Protein AF-A0A8R1HJE4-F1 (afdb_monomer_lite)

InterPro domains:
  IPR009080 Aminoacyl-tRNA synthetase, class Ia, anticodon-binding [SSF47323] (235-337)
  IPR013155 Methionyl/Valyl/Leucyl/Isoleucyl-tRNA synthetase, anticodon-binding [PF08264] (236-328)
  IPR050081 Isoleucine--tRNA ligase [PTHR42765] (235-330)

Secondary structure (DSSP, 8-state):
-HHHHHHHHHHHHHHHHTHHHHHHHTTS-TT---TT-SSSEEEEE-SSPPPHHHHHHHHHHS----SS---S-----------EEEEE-TTS-EEEEEHHHHHHHHHHHHHHHHHHHHHHT-SS-HHHHHHHHT-SS----PPPGGGHHHHHHHHHHHHHHHHHHHT-HHHHHHHHHHHT-S----HHHHHHHHHHHHHHHHHHHHHH--HHHHHHHHHHHHHHHHHHTSHHHHHHHHHHHHTSPTT-HHHHHHHHHHHHHHHHHHHHHTTT-HHHHHHHHHHSTT--GGGTTT--GGGTSTT--GGGTTTHHHHHHHHHHHHHHHHHHT-S---GGG------

Foldseek 3Di:
DLLVVLLVVLLVLLCQLLVLLVVLLVQADLQDPALLGDQWGKDKFAPDADDPVLLVLQVVQFVFDQPDPPPPDDDDDPDDFGIWIFTQGPPGDTDIGGLSSNSVSSSSNLVSLVLLLCVQPPPPCLVSVCVSSVHPDSDSDDRDPVNLVSLLVSLVVQLVSQSSQVSHVSNQVNSCVRSVTPTGGRVSSNQSSLLSNLLSLLLVCVVPVDVVSVVVNVVSLVVVVVVCPPPVVVVVLCCLCPVDDPLDPSVLVSVVVVLLVLLSSLQSCCVPCVPVSLVSQVPRPPHDNVCSSVDDSSVSPVPDDPVCVVCVSVVSVVVVVVVVVVCVVVPDPDPPVPPPPPDD

pLDDT: mean 73.4, std 14.95, range [35.25, 93.56]

Organism: Caenorhabditis japonica (NCBI:txid281687)

Radius of gyration: 23.13 Å; chains: 1; bounding box: 80×49×53 Å

Sequence (344 aa):
MMFYWLSQLFQISSSQSLRHIRLLNSFFVRSSTDENGDIGDVTSYNPGKLSFQQLIAAAQVFSSKHERPLNGHEEEQDLTSGVALIMLSHGADTHRLEVSSIISTLFTHCLLLQLIASLLISEENPKLKAALIGSASPISVKLDESIYPTIYGILNESSETATDFDNRPAVGSLLSRMLGIEHANLLKILVSSNLIKSMNLLRRFEETKATNLLEEVTKSVKARCIDLKSVELEKYVRDRLYCDRVGSESHLSAQFTLHRLAHNLAHIMSPILPHLSSEILQHLPGTHEKQILRQKFSNLTSGITEHNISELAEHMKLIQEIRNQLEAAAGPKIDTSKKVIVFS

Structure (mmCIF, N/CA/C/O backbone):
data_AF-A0A8R1HJE4-F1
#
_entry.id   AF-A0A8R1HJE4-F1
#
loop_
_atom_site.group_PDB
_atom_site.id
_atom_site.type_symbol
_atom_site.label_atom_id
_atom_site.label_alt_id
_atom_site.label_comp_id
_atom_site.label_asym_id
_atom_site.label_entity_id
_atom_site.label_seq_id
_atom_site.pdbx_PDB_ins_code
_atom_site.Cartn_x
_atom_site.Cartn_y
_atom_site.Cartn_z
_atom_site.occupancy
_atom_site.B_iso_or_equiv
_atom_site.auth_seq_id
_atom_site.auth_comp_id
_atom_site.auth_asym_id
_atom_site.auth_atom_id
_atom_site.pdbx_PDB_model_num
ATOM 1 N N . MET A 1 1 ? 14.625 12.140 24.316 1.00 57.12 1 MET A N 1
ATOM 2 C CA . MET A 1 1 ? 15.881 11.986 23.542 1.00 57.12 1 MET A CA 1
ATOM 3 C C . MET A 1 1 ? 15.883 10.711 22.696 1.00 57.12 1 MET A C 1
ATOM 5 O O . MET A 1 1 ? 16.048 10.805 21.495 1.00 57.12 1 MET A O 1
ATOM 9 N N . MET A 1 2 ? 15.624 9.536 23.272 1.00 61.62 2 MET A N 1
ATOM 10 C CA . MET A 1 2 ? 15.616 8.240 22.564 1.00 61.62 2 MET A CA 1
ATOM 11 C C . MET A 1 2 ? 14.555 8.122 21.448 1.00 61.62 2 MET A C 1
ATOM 13 O O . MET A 1 2 ? 14.861 7.733 20.328 1.00 61.62 2 MET A O 1
ATOM 17 N N . PHE A 1 3 ? 13.326 8.568 21.717 1.00 68.38 3 PHE A N 1
ATOM 18 C CA . PHE A 1 3 ? 12.235 8.599 20.734 1.00 68.38 3 PHE A CA 1
ATOM 19 C C . PHE A 1 3 ? 12.457 9.582 19.572 1.00 68.38 3 PHE A C 1
ATOM 21 O O . PHE A 1 3 ? 11.953 9.357 18.477 1.00 68.38 3 PHE A O 1
ATOM 28 N N . TYR A 1 4 ? 13.266 10.622 19.791 1.00 71.62 4 TYR A N 1
ATOM 29 C CA . TYR A 1 4 ? 13.663 11.582 18.757 1.00 71.62 4 TYR A CA 1
ATOM 30 C C . TYR A 1 4 ? 14.672 10.974 17.769 1.00 71.62 4 TYR A C 1
ATOM 32 O O . TYR A 1 4 ? 14.564 11.170 16.565 1.00 71.62 4 TYR A O 1
ATOM 40 N N . TRP A 1 5 ? 15.617 10.164 18.257 1.00 73.88 5 TRP A N 1
ATOM 41 C CA . TRP A 1 5 ? 16.524 9.413 17.382 1.00 73.88 5 TRP A CA 1
ATOM 42 C C . TRP A 1 5 ? 15.779 8.378 16.541 1.00 73.88 5 TRP A C 1
ATOM 44 O O . TRP A 1 5 ? 16.053 8.237 15.352 1.00 73.88 5 TRP A O 1
ATOM 54 N N . LEU A 1 6 ? 14.806 7.689 17.143 1.00 76.31 6 LEU A N 1
ATOM 55 C CA . LEU A 1 6 ? 13.975 6.721 16.432 1.00 76.31 6 LEU A CA 1
ATOM 56 C C . LEU A 1 6 ? 13.138 7.391 15.331 1.00 76.31 6 LEU A C 1
ATOM 58 O O . LEU A 1 6 ? 13.083 6.887 14.209 1.00 76.31 6 LEU A O 1
ATOM 62 N N . SER A 1 7 ? 12.519 8.540 15.622 1.00 79.44 7 SER A N 1
ATOM 63 C CA . SER A 1 7 ? 11.739 9.281 14.627 1.00 79.44 7 SER A CA 1
ATOM 64 C C . SER A 1 7 ? 12.619 9.792 13.480 1.00 79.44 7 SER A C 1
ATOM 66 O O . SER A 1 7 ? 12.256 9.629 12.314 1.00 79.44 7 SER A O 1
ATOM 68 N N . GLN A 1 8 ? 13.813 10.307 13.786 1.00 83.81 8 GLN A N 1
ATOM 69 C CA . GLN A 1 8 ? 14.780 10.754 12.785 1.00 83.81 8 GLN A CA 1
ATOM 70 C C . GLN A 1 8 ? 15.292 9.597 11.914 1.00 83.81 8 GLN A C 1
ATOM 72 O O . GLN A 1 8 ? 15.377 9.737 10.693 1.00 83.81 8 GLN A O 1
ATOM 77 N N . LEU A 1 9 ? 15.577 8.435 12.513 1.00 85.12 9 LEU A N 1
ATOM 78 C CA . LEU A 1 9 ? 15.989 7.233 11.787 1.00 85.12 9 LEU A CA 1
ATOM 79 C C . LEU A 1 9 ? 14.915 6.791 10.789 1.00 85.12 9 LEU A C 1
ATOM 81 O O . LEU A 1 9 ? 15.230 6.536 9.624 1.00 85.12 9 LEU A O 1
ATOM 85 N N . PHE A 1 10 ? 13.652 6.721 11.219 1.00 87.12 10 PHE A N 1
ATOM 86 C CA . PHE A 1 10 ? 12.552 6.345 10.333 1.00 87.12 10 PHE A CA 1
ATOM 87 C C . PHE A 1 10 ? 12.352 7.351 9.203 1.00 87.12 10 PHE A C 1
ATOM 89 O O . PHE A 1 10 ? 12.146 6.946 8.061 1.00 87.12 10 PHE A O 1
ATOM 96 N N . GLN A 1 11 ? 12.470 8.646 9.488 1.00 87.44 11 GLN A N 1
ATOM 97 C CA . GLN A 1 11 ? 12.311 9.684 8.476 1.00 87.44 11 GLN A CA 1
ATOM 98 C C . GLN A 1 11 ? 13.425 9.636 7.420 1.00 87.44 11 GLN A C 1
ATOM 100 O O . GLN A 1 11 ? 13.139 9.675 6.222 1.00 87.44 11 GLN A O 1
ATOM 105 N N . ILE A 1 12 ? 14.685 9.474 7.840 1.00 88.94 12 ILE A N 1
ATOM 106 C CA . ILE A 1 12 ? 15.823 9.313 6.921 1.00 88.94 12 ILE A CA 1
ATOM 107 C C . ILE A 1 12 ? 15.655 8.037 6.088 1.00 88.94 12 ILE A C 1
ATOM 109 O O . ILE A 1 12 ? 15.788 8.080 4.864 1.00 88.94 12 ILE A O 1
ATOM 113 N N . SER A 1 13 ? 15.318 6.918 6.733 1.00 88.81 13 SER A N 1
ATOM 114 C CA . SER A 1 13 ? 15.154 5.622 6.064 1.00 88.81 13 SER A CA 1
ATOM 115 C C . SER A 1 13 ? 14.009 5.647 5.049 1.00 88.81 13 SER A C 1
ATOM 117 O O . SER A 1 13 ? 14.163 5.150 3.933 1.00 88.81 13 SER A O 1
ATOM 119 N N . SER A 1 14 ? 12.880 6.273 5.394 1.00 91.69 14 SER A N 1
ATOM 120 C CA . SER A 1 14 ? 11.745 6.459 4.482 1.00 91.69 14 SER A CA 1
ATOM 121 C C . SER A 1 14 ? 12.136 7.304 3.267 1.00 91.69 14 SER A C 1
ATOM 123 O O . SER A 1 14 ? 11.950 6.883 2.127 1.00 91.69 14 SER A O 1
ATOM 125 N N . SER A 1 15 ? 12.768 8.458 3.502 1.00 91.50 15 SER A N 1
ATOM 126 C CA . SER A 1 15 ? 13.183 9.372 2.433 1.00 91.50 15 SER A CA 1
ATOM 127 C C . SER A 1 15 ? 14.167 8.718 1.456 1.00 91.50 15 SER A C 1
ATOM 129 O O . SER A 1 15 ? 13.991 8.815 0.242 1.00 91.50 15 SER A O 1
ATOM 131 N N . GLN A 1 16 ? 15.166 7.985 1.964 1.00 91.12 16 GLN A N 1
ATOM 132 C CA . GLN A 1 16 ? 16.143 7.297 1.113 1.00 91.12 16 GLN A CA 1
ATOM 133 C C . GLN A 1 16 ? 15.534 6.119 0.347 1.00 91.12 16 GLN A C 1
ATOM 135 O O . GLN A 1 16 ? 15.834 5.936 -0.832 1.00 91.12 16 GLN A O 1
ATOM 140 N N . SER A 1 17 ? 14.657 5.339 0.981 1.00 92.56 17 SER A N 1
ATOM 141 C CA . SER A 1 17 ? 14.036 4.170 0.341 1.00 92.56 17 SER A CA 1
ATOM 142 C C . SER A 1 17 ? 13.035 4.539 -0.763 1.00 92.56 17 SER A C 1
ATOM 144 O O . SER A 1 17 ? 12.893 3.792 -1.726 1.00 92.56 17 SER A O 1
ATOM 146 N N . LEU A 1 18 ? 12.407 5.720 -0.696 1.00 93.00 18 LEU A N 1
ATOM 147 C CA . LEU A 1 18 ? 11.535 6.243 -1.758 1.00 93.00 18 LEU A CA 1
ATOM 148 C C . LEU A 1 18 ? 12.259 7.149 -2.767 1.00 93.00 18 LEU A C 1
ATOM 150 O O . LEU A 1 18 ? 11.655 7.611 -3.735 1.00 93.00 18 LEU A O 1
ATOM 154 N N . ARG A 1 19 ? 13.552 7.427 -2.575 1.00 93.38 19 ARG A N 1
ATOM 155 C CA . ARG A 1 19 ? 14.288 8.404 -3.390 1.00 93.38 19 ARG A CA 1
ATOM 156 C C . ARG A 1 19 ? 14.286 8.057 -4.876 1.00 93.38 19 ARG A C 1
ATOM 158 O O . ARG A 1 19 ? 14.021 8.929 -5.697 1.00 93.38 19 ARG A O 1
ATOM 165 N N . HIS A 1 20 ? 14.587 6.807 -5.224 1.00 92.94 20 HIS A N 1
ATOM 166 C CA . HIS A 1 20 ? 14.705 6.401 -6.626 1.00 92.94 20 HIS A CA 1
ATOM 167 C C . HIS A 1 20 ? 13.370 6.464 -7.362 1.00 92.94 20 HIS A C 1
ATOM 169 O O . HIS A 1 20 ? 13.327 6.935 -8.494 1.00 92.94 20 HIS A O 1
ATOM 175 N N . ILE A 1 21 ? 12.280 6.051 -6.710 1.00 92.19 21 ILE A N 1
ATOM 176 C CA . ILE A 1 21 ? 10.957 6.096 -7.330 1.00 92.19 21 ILE A CA 1
ATOM 177 C C . ILE A 1 21 ? 10.449 7.534 -7.474 1.00 92.19 21 ILE A C 1
ATOM 179 O O . ILE A 1 21 ? 9.891 7.887 -8.506 1.00 92.19 21 ILE A O 1
ATOM 183 N N . ARG A 1 22 ? 10.725 8.401 -6.489 1.00 92.94 22 ARG A N 1
ATOM 184 C CA . ARG A 1 22 ? 10.405 9.835 -6.567 1.00 92.94 22 ARG A CA 1
ATOM 185 C C . ARG A 1 22 ? 11.200 10.532 -7.669 1.00 92.94 22 ARG A C 1
ATOM 187 O O . ARG A 1 22 ? 10.641 11.346 -8.396 1.00 92.94 22 ARG A O 1
ATOM 194 N N . LEU A 1 23 ? 12.484 10.193 -7.811 1.00 91.25 23 LEU A N 1
ATOM 195 C CA . LEU A 1 23 ? 13.319 10.694 -8.899 1.00 91.25 23 LEU A CA 1
ATOM 196 C C . LEU A 1 23 ? 12.754 10.255 -10.249 1.00 91.25 23 LEU A C 1
ATOM 198 O O . LEU A 1 23 ? 12.563 11.102 -11.110 1.00 91.25 23 LEU A O 1
ATOM 202 N N . LEU A 1 24 ? 12.419 8.974 -10.408 1.00 90.19 24 LEU A N 1
ATOM 203 C CA . LEU A 1 24 ? 11.823 8.470 -11.642 1.00 90.19 24 LEU A CA 1
ATOM 204 C C . LEU A 1 24 ? 10.516 9.206 -11.967 1.00 90.19 24 LEU A C 1
ATOM 206 O O . LEU A 1 24 ? 10.384 9.756 -13.054 1.00 90.19 24 LEU A O 1
ATOM 210 N N . ASN A 1 25 ? 9.600 9.319 -11.002 1.00 90.94 25 ASN A N 1
ATOM 211 C CA . ASN A 1 25 ? 8.335 10.037 -11.173 1.00 90.94 25 ASN A CA 1
ATOM 212 C C . ASN A 1 25 ? 8.510 11.512 -11.565 1.00 90.94 25 ASN A C 1
ATOM 214 O O . ASN A 1 25 ? 7.602 12.070 -12.176 1.00 90.94 25 ASN A O 1
ATOM 218 N N . SER A 1 26 ? 9.631 12.158 -11.225 1.00 90.25 26 SER A N 1
ATOM 219 C CA . SER A 1 26 ? 9.865 13.567 -11.576 1.00 90.25 26 SER A CA 1
ATOM 220 C C . SER A 1 26 ? 10.127 13.815 -13.065 1.00 90.25 26 SER A C 1
ATOM 222 O O . SER A 1 26 ? 10.001 14.954 -13.504 1.00 90.25 26 SER A O 1
ATOM 224 N N . PHE A 1 27 ? 10.432 12.773 -13.848 1.00 88.00 27 PHE A N 1
ATOM 225 C CA . PHE A 1 27 ? 10.589 12.875 -15.305 1.00 88.00 27 PHE A CA 1
ATOM 226 C C . PHE A 1 27 ? 9.256 12.754 -16.064 1.00 88.00 27 PHE A C 1
ATOM 228 O O . PHE A 1 27 ? 9.211 13.003 -17.268 1.00 88.00 27 PHE A O 1
ATOM 235 N N . PHE A 1 28 ? 8.165 12.412 -15.369 1.00 88.56 28 PHE A N 1
ATOM 236 C CA . PHE A 1 28 ? 6.860 12.127 -15.965 1.00 88.56 28 PHE A CA 1
ATOM 237 C C . PHE A 1 28 ? 5.753 12.960 -15.310 1.00 88.56 28 PHE A C 1
ATOM 239 O O . PHE A 1 28 ? 5.678 13.098 -14.084 1.00 88.56 28 PHE A O 1
ATOM 246 N N . VAL A 1 29 ? 4.826 13.464 -16.117 1.00 87.69 29 VAL A N 1
ATOM 247 C CA . VAL A 1 29 ? 3.603 14.125 -15.647 1.00 87.69 29 VAL A CA 1
ATOM 248 C C . VAL A 1 29 ? 2.593 13.069 -15.174 1.00 87.69 29 VAL A C 1
ATOM 250 O O . VAL A 1 29 ? 2.584 11.941 -15.659 1.00 87.69 29 VAL A O 1
ATOM 253 N N . ARG A 1 30 ? 1.697 13.434 -14.242 1.00 79.81 30 ARG A N 1
ATOM 254 C CA . ARG A 1 30 ? 0.655 12.595 -13.591 1.00 79.81 30 ARG A CA 1
ATOM 255 C C . ARG A 1 30 ? -0.367 11.899 -14.512 1.00 79.81 30 ARG A C 1
ATOM 257 O O . ARG A 1 30 ? -1.350 11.369 -14.020 1.00 79.81 30 ARG A O 1
ATOM 264 N N . SER A 1 31 ? -0.186 11.942 -15.823 1.00 80.00 31 SER A N 1
ATOM 265 C CA . SER A 1 31 ? -1.019 11.245 -16.809 1.00 80.00 31 SER A CA 1
ATOM 266 C C . SER A 1 31 ? -0.207 10.842 -18.039 1.00 80.00 31 SER A C 1
ATOM 268 O O . SER A 1 31 ? -0.760 10.712 -19.129 1.00 80.00 31 SER A O 1
ATOM 270 N N . SER A 1 32 ? 1.115 10.734 -17.886 1.00 81.38 32 SER A N 1
ATOM 271 C CA . SER A 1 32 ? 2.012 10.428 -18.989 1.00 81.38 32 SER A CA 1
ATOM 272 C C . SER A 1 32 ? 1.737 9.044 -19.554 1.00 81.38 32 SER A C 1
ATOM 274 O O . SER A 1 32 ? 1.588 8.067 -18.810 1.00 81.38 32 SER A O 1
ATOM 276 N N . THR A 1 33 ? 1.712 8.969 -20.879 1.00 82.31 33 THR A N 1
ATOM 277 C CA . THR A 1 33 ? 1.646 7.719 -21.642 1.00 82.31 33 THR A CA 1
ATOM 278 C C . THR A 1 33 ? 2.914 7.473 -22.459 1.00 82.31 33 THR A C 1
ATOM 280 O O . THR A 1 33 ? 3.030 6.408 -23.057 1.00 82.31 33 THR A O 1
ATOM 283 N N . ASP A 1 34 ? 3.843 8.434 -22.506 1.00 84.00 34 ASP A N 1
ATOM 284 C CA . ASP A 1 34 ? 5.112 8.304 -23.225 1.00 84.00 34 ASP A CA 1
ATOM 285 C C . ASP A 1 34 ? 6.185 7.723 -22.300 1.00 84.00 34 ASP A C 1
ATOM 287 O O . ASP A 1 34 ? 6.539 8.322 -21.287 1.00 84.00 34 ASP A O 1
ATOM 291 N N . GLU A 1 35 ? 6.718 6.550 -22.646 1.00 83.44 35 GLU A N 1
ATOM 292 C CA . GLU A 1 35 ? 7.777 5.892 -21.871 1.00 83.44 35 GLU A CA 1
ATOM 293 C C . GLU A 1 35 ? 9.108 6.657 -21.888 1.00 83.44 35 GLU A C 1
ATOM 295 O O . GLU A 1 35 ? 9.961 6.385 -21.042 1.00 83.44 35 GLU A O 1
ATOM 300 N N . ASN A 1 36 ? 9.291 7.605 -22.814 1.00 82.12 36 ASN A N 1
ATOM 301 C CA . ASN A 1 36 ? 10.515 8.398 -22.919 1.00 82.12 36 ASN A CA 1
ATOM 302 C C . ASN A 1 36 ? 10.555 9.592 -21.955 1.00 82.12 36 ASN A C 1
ATOM 304 O O . ASN A 1 36 ? 11.564 10.284 -21.923 1.00 82.12 36 ASN A O 1
ATOM 308 N N . GLY A 1 37 ? 9.517 9.806 -21.142 1.00 77.75 37 GLY A N 1
ATOM 309 C CA . GLY A 1 37 ? 9.436 10.937 -20.217 1.00 77.75 37 GLY A CA 1
ATOM 310 C C . GLY A 1 37 ? 8.914 12.213 -20.880 1.00 77.75 37 GLY A C 1
ATOM 311 O O . GLY A 1 37 ? 9.075 12.429 -22.076 1.00 77.75 37 GLY A O 1
ATOM 312 N N . ASP A 1 38 ? 8.252 13.067 -20.092 1.00 81.00 38 ASP A N 1
ATOM 313 C CA . ASP A 1 38 ? 7.667 14.324 -20.595 1.00 81.00 38 ASP A CA 1
ATOM 314 C C . ASP A 1 38 ? 8.532 15.548 -20.267 1.00 81.00 38 ASP A C 1
ATOM 316 O O . ASP A 1 38 ? 8.472 16.565 -20.954 1.00 81.00 38 ASP A O 1
ATOM 320 N N . ILE A 1 39 ? 9.273 15.486 -19.156 1.00 78.62 39 ILE A N 1
ATOM 321 C CA . ILE A 1 39 ? 10.053 16.612 -18.607 1.00 78.62 39 ILE A CA 1
ATOM 322 C C . ILE A 1 39 ? 11.547 16.471 -18.955 1.00 78.62 39 ILE A C 1
ATOM 324 O O . ILE A 1 39 ? 12.306 17.439 -18.903 1.00 78.62 39 ILE A O 1
ATOM 328 N N . GLY A 1 40 ? 11.976 15.265 -19.316 1.00 75.69 40 GLY A N 1
ATOM 329 C CA . GLY A 1 40 ? 13.321 14.944 -19.777 1.00 75.69 40 GLY A CA 1
ATOM 330 C C . GLY A 1 40 ? 13.333 13.569 -20.436 1.00 75.69 40 GLY A C 1
ATOM 331 O O . GLY A 1 40 ? 12.362 12.828 -20.297 1.00 75.69 40 GLY A O 1
ATOM 332 N N . ASP A 1 41 ? 14.426 13.227 -21.116 1.00 79.94 41 ASP A N 1
ATOM 333 C CA . ASP A 1 41 ? 14.503 11.982 -21.882 1.00 79.94 41 ASP A CA 1
ATOM 334 C C . ASP A 1 41 ? 14.907 10.812 -20.984 1.00 79.94 41 ASP A C 1
ATOM 336 O O . ASP A 1 41 ? 15.961 10.823 -20.343 1.00 79.94 41 ASP A O 1
ATOM 340 N N . VAL A 1 42 ? 14.089 9.768 -20.974 1.00 81.56 42 VAL A N 1
ATOM 341 C CA . VAL A 1 42 ? 14.300 8.522 -20.246 1.00 81.56 42 VAL A CA 1
ATOM 342 C C . VAL A 1 42 ? 14.511 7.409 -21.259 1.00 81.56 42 VAL A C 1
ATOM 344 O O . VAL A 1 42 ? 13.613 7.033 -22.001 1.00 81.56 42 VAL A O 1
ATOM 347 N N . THR A 1 43 ? 15.712 6.840 -21.280 1.00 80.62 43 THR A N 1
ATOM 348 C CA . THR A 1 43 ? 16.051 5.738 -22.185 1.00 80.62 43 THR A CA 1
ATOM 349 C C . THR A 1 43 ? 16.375 4.477 -21.397 1.00 80.62 43 THR A C 1
ATOM 351 O O . THR A 1 43 ? 17.130 4.488 -20.422 1.00 80.62 43 THR A O 1
ATOM 354 N N . SER A 1 44 ? 15.779 3.356 -21.808 1.00 80.62 44 SER A N 1
ATOM 355 C CA . SER A 1 44 ? 16.066 2.052 -21.212 1.00 80.62 44 SER A CA 1
ATOM 356 C C . SER A 1 44 ? 17.329 1.457 -21.829 1.00 80.62 44 SER A C 1
ATOM 358 O O . SER A 1 44 ? 17.360 1.184 -23.029 1.00 80.62 44 SER A O 1
ATOM 360 N N . TYR A 1 45 ? 18.337 1.189 -21.008 1.00 75.06 45 TYR A N 1
ATOM 361 C CA . TYR A 1 45 ? 19.535 0.450 -21.380 1.00 75.06 45 TYR A CA 1
ATOM 362 C C . TYR A 1 45 ? 19.431 -0.979 -20.836 1.00 75.06 45 TYR A C 1
ATOM 364 O O . TYR A 1 45 ? 19.379 -1.185 -19.623 1.00 75.06 45 TYR A O 1
ATOM 372 N N . ASN A 1 46 ? 19.356 -1.970 -21.732 1.00 69.94 46 ASN A N 1
ATOM 373 C CA . ASN A 1 46 ? 19.143 -3.374 -21.368 1.00 69.94 46 ASN A CA 1
ATOM 374 C C . ASN A 1 46 ? 20.205 -4.321 -21.979 1.00 69.94 46 ASN A C 1
ATOM 376 O O . ASN A 1 46 ? 19.919 -5.044 -22.930 1.00 69.94 46 ASN A O 1
ATOM 380 N N . PRO A 1 47 ? 21.445 -4.314 -21.465 1.00 56.06 47 PRO A N 1
ATOM 381 C CA . PRO A 1 47 ? 22.520 -5.213 -21.879 1.00 56.06 47 PRO A CA 1
ATOM 382 C C . PRO A 1 47 ? 22.431 -6.627 -21.264 1.00 56.06 47 PRO A C 1
ATOM 384 O O . PRO A 1 47 ? 23.261 -7.464 -21.604 1.00 56.06 47 PRO A O 1
ATOM 387 N N . GLY A 1 48 ? 21.482 -6.923 -20.359 1.00 64.50 48 GLY A N 1
ATOM 388 C CA . GLY A 1 48 ? 21.422 -8.216 -19.657 1.00 64.50 48 GLY A CA 1
ATOM 389 C C . GLY A 1 48 ? 20.134 -8.447 -18.857 1.00 64.50 48 GLY A C 1
ATOM 390 O O . GLY A 1 48 ? 19.371 -7.520 -18.617 1.00 64.50 48 GLY A O 1
ATOM 391 N N . LYS A 1 49 ? 19.883 -9.691 -18.429 1.00 68.50 49 LYS A N 1
ATOM 392 C CA . LYS A 1 49 ? 18.694 -10.061 -17.633 1.00 68.50 49 LYS A CA 1
ATOM 393 C C . LYS A 1 49 ? 18.885 -9.745 -16.141 1.00 68.50 49 LYS A C 1
ATOM 395 O O . LYS A 1 49 ? 20.012 -9.668 -15.660 1.00 68.50 49 LYS A O 1
ATOM 400 N N . LEU A 1 50 ? 17.781 -9.577 -15.408 1.00 71.62 50 LEU A N 1
ATOM 401 C CA . LEU A 1 50 ? 17.792 -9.468 -13.942 1.00 71.62 50 LEU A CA 1
ATOM 402 C C . LEU A 1 50 ? 18.150 -10.811 -13.299 1.00 71.62 50 LEU A C 1
ATOM 404 O O . LEU A 1 50 ? 17.785 -11.865 -13.824 1.00 71.62 50 LEU A O 1
ATOM 408 N N . SER A 1 51 ? 18.820 -10.770 -12.144 1.00 75.94 51 SER A N 1
ATOM 409 C CA . SER A 1 51 ? 19.118 -11.985 -11.382 1.00 75.94 51 SER A CA 1
ATOM 410 C C . SER A 1 51 ? 17.851 -12.579 -10.760 1.00 75.94 51 SER A C 1
ATOM 412 O O . SER A 1 51 ? 16.866 -11.880 -10.507 1.00 75.94 51 SER A O 1
ATOM 414 N N . PHE A 1 52 ? 17.878 -13.876 -10.452 1.00 74.75 52 PHE A N 1
ATOM 415 C CA . PHE A 1 52 ? 16.755 -14.563 -9.807 1.00 74.75 52 PHE A CA 1
ATOM 416 C C . PHE A 1 52 ? 16.336 -13.896 -8.484 1.00 74.75 52 PHE A C 1
ATOM 418 O O . PHE A 1 52 ? 15.149 -13.688 -8.235 1.00 74.75 52 PHE A O 1
ATOM 425 N N . GLN A 1 53 ? 17.304 -13.469 -7.665 1.00 76.12 53 GLN A N 1
ATOM 426 C CA . GLN A 1 53 ? 17.033 -12.750 -6.415 1.00 76.12 53 GLN A CA 1
ATOM 427 C C . GLN A 1 53 ? 16.338 -11.402 -6.660 1.00 76.12 53 GLN A C 1
ATOM 429 O O . GLN A 1 53 ? 15.425 -11.033 -5.921 1.00 76.12 53 GLN A O 1
ATOM 434 N N . GLN A 1 54 ? 16.734 -10.678 -7.712 1.00 77.06 54 GLN A N 1
ATOM 435 C CA . GLN A 1 54 ? 16.109 -9.408 -8.091 1.00 77.06 54 GLN A CA 1
ATOM 436 C C . GLN A 1 54 ? 14.678 -9.610 -8.586 1.00 77.06 54 GLN A C 1
ATOM 438 O O . GLN A 1 54 ? 13.811 -8.808 -8.250 1.00 77.06 54 GLN A O 1
ATOM 443 N N . LEU A 1 55 ? 14.410 -10.691 -9.323 1.00 74.88 55 LEU A N 1
ATOM 444 C CA . LEU A 1 55 ? 13.057 -11.050 -9.750 1.00 74.88 55 LEU A CA 1
ATOM 445 C C . LEU A 1 55 ? 12.164 -11.400 -8.556 1.00 74.88 55 LEU A C 1
ATOM 447 O O . LEU A 1 55 ? 11.045 -10.901 -8.468 1.00 74.88 55 LEU A O 1
ATOM 451 N N . ILE A 1 56 ? 12.672 -12.168 -7.585 1.00 75.31 56 ILE A N 1
ATOM 452 C CA . ILE A 1 56 ? 11.935 -12.442 -6.343 1.00 75.31 56 ILE A CA 1
ATOM 453 C C . ILE A 1 56 ? 11.635 -11.138 -5.600 1.00 75.31 56 ILE A C 1
ATOM 455 O O . ILE A 1 56 ? 10.492 -10.906 -5.209 1.00 75.31 56 ILE A O 1
ATOM 459 N N . ALA A 1 57 ? 12.631 -10.268 -5.415 1.00 78.06 57 ALA A N 1
ATOM 460 C CA . ALA A 1 57 ? 12.434 -8.991 -4.735 1.00 78.06 57 ALA A CA 1
ATOM 461 C C . ALA A 1 57 ? 11.434 -8.092 -5.486 1.00 78.06 57 ALA A C 1
ATOM 463 O O . ALA A 1 57 ? 10.563 -7.485 -4.862 1.00 78.06 57 ALA A O 1
ATOM 464 N N . ALA A 1 58 ? 11.487 -8.067 -6.821 1.00 79.00 58 ALA A N 1
ATOM 465 C CA . ALA A 1 58 ? 10.518 -7.364 -7.653 1.00 79.00 58 ALA A CA 1
ATOM 466 C C . ALA A 1 58 ? 9.103 -7.927 -7.458 1.00 79.00 58 ALA A C 1
ATOM 468 O O . ALA A 1 58 ? 8.173 -7.152 -7.260 1.00 79.00 58 ALA A O 1
ATOM 469 N N . ALA A 1 59 ? 8.930 -9.249 -7.407 1.00 73.81 59 ALA A N 1
ATOM 470 C CA . ALA A 1 59 ? 7.641 -9.875 -7.114 1.00 73.81 59 ALA A CA 1
ATOM 471 C C . ALA A 1 59 ? 7.137 -9.571 -5.690 1.00 73.81 59 ALA A C 1
ATOM 473 O O . ALA A 1 59 ? 5.928 -9.529 -5.450 1.00 73.81 59 ALA A O 1
ATOM 474 N N . GLN A 1 60 ? 8.034 -9.330 -4.728 1.00 77.88 60 GLN A N 1
ATOM 475 C CA . GLN A 1 60 ? 7.658 -8.895 -3.379 1.00 77.88 60 GLN A CA 1
ATOM 476 C C . GLN A 1 60 ? 7.208 -7.430 -3.344 1.00 77.88 60 GLN A C 1
ATOM 478 O O . GLN A 1 60 ? 6.265 -7.115 -2.620 1.00 77.88 60 GLN A O 1
ATOM 483 N N . VAL A 1 61 ? 7.805 -6.562 -4.160 1.00 82.31 61 VAL A N 1
ATOM 484 C CA . VAL A 1 61 ? 7.477 -5.128 -4.235 1.00 82.31 61 VAL A CA 1
ATOM 485 C C . VAL A 1 61 ? 6.251 -4.854 -5.103 1.00 82.31 61 VAL A C 1
ATOM 487 O O . VAL A 1 61 ? 5.310 -4.206 -4.652 1.00 82.31 61 VAL A O 1
ATOM 490 N N . PHE A 1 62 ? 6.248 -5.363 -6.331 1.00 81.81 62 PHE A N 1
ATOM 491 C CA . PHE A 1 62 ? 5.198 -5.132 -7.314 1.00 81.81 62 PHE A CA 1
ATOM 492 C C . PHE A 1 62 ? 4.100 -6.190 -7.170 1.00 81.81 62 PHE A C 1
ATOM 494 O O . PHE A 1 62 ? 4.369 -7.360 -6.881 1.00 81.81 62 PHE A O 1
ATOM 501 N N . SER A 1 63 ? 2.836 -5.805 -7.347 1.00 65.06 63 SER A N 1
ATOM 502 C CA . SER A 1 63 ? 1.721 -6.765 -7.373 1.00 65.06 63 SER A CA 1
ATOM 503 C C . SER A 1 63 ? 1.553 -7.304 -8.794 1.00 65.06 63 SER A C 1
ATOM 505 O O . SER A 1 63 ? 0.615 -6.916 -9.481 1.00 65.06 63 SER A O 1
ATOM 507 N N . SER A 1 64 ? 2.478 -8.147 -9.261 1.00 60.44 64 SER A N 1
ATOM 508 C CA . SER A 1 64 ? 2.433 -8.695 -10.627 1.00 60.44 64 SER A CA 1
ATOM 509 C C . SER A 1 64 ? 2.387 -10.223 -10.642 1.00 60.44 64 SER A C 1
ATOM 511 O O . SER A 1 64 ? 2.950 -10.882 -9.763 1.00 60.44 64 SER A O 1
ATOM 513 N N . LYS A 1 65 ? 1.695 -10.789 -11.640 1.00 54.97 65 LYS A N 1
ATOM 514 C CA . LYS A 1 65 ? 1.838 -12.196 -12.026 1.00 54.97 65 LYS A CA 1
ATOM 515 C C . LYS A 1 65 ? 3.064 -12.294 -12.940 1.00 54.97 65 LYS A C 1
ATOM 517 O O . LYS A 1 65 ? 3.201 -11.517 -13.881 1.00 54.97 65 LYS A O 1
ATOM 522 N N . HIS A 1 66 ? 3.966 -13.232 -12.658 1.00 54.44 66 HIS A N 1
ATOM 523 C CA . HIS A 1 66 ? 5.024 -13.565 -13.609 1.00 54.44 66 HIS A CA 1
ATOM 524 C C . HIS A 1 66 ? 4.433 -14.406 -14.742 1.00 54.44 66 HIS A C 1
ATOM 526 O O . HIS A 1 66 ? 3.786 -15.420 -14.489 1.00 54.44 66 HIS A O 1
ATOM 532 N N . GLU A 1 67 ? 4.696 -14.013 -15.987 1.00 47.47 67 GLU A N 1
ATOM 533 C CA . GLU A 1 67 ? 4.232 -14.735 -17.181 1.00 47.47 67 GLU A CA 1
ATOM 534 C C . GLU A 1 67 ? 4.942 -16.084 -17.394 1.00 47.47 67 GLU A C 1
ATOM 536 O O . GLU A 1 67 ? 4.508 -16.889 -18.217 1.00 47.47 67 GLU A O 1
ATOM 541 N N . ARG A 1 68 ? 6.035 -16.362 -16.669 1.00 45.16 68 ARG A N 1
ATOM 542 C CA . ARG A 1 68 ? 6.788 -17.616 -16.797 1.00 45.16 68 ARG A CA 1
ATOM 543 C C . ARG A 1 68 ? 6.883 -18.345 -15.460 1.00 45.16 68 ARG A C 1
ATOM 545 O O . ARG A 1 68 ? 7.256 -17.716 -14.468 1.00 45.16 68 ARG A O 1
ATOM 552 N N . PRO A 1 69 ? 6.609 -19.663 -15.418 1.00 39.06 69 PRO A N 1
ATOM 553 C CA . PRO A 1 69 ? 6.975 -20.461 -14.262 1.00 39.06 69 PRO A CA 1
ATOM 554 C C . PRO A 1 69 ? 8.495 -20.395 -14.096 1.00 39.06 69 PRO A C 1
ATOM 556 O O . PRO A 1 69 ? 9.244 -20.571 -15.060 1.00 39.06 69 PRO A O 1
ATOM 559 N N . LEU A 1 70 ? 8.935 -20.119 -12.869 1.00 48.16 70 LEU A N 1
ATOM 560 C CA . LEU A 1 70 ? 10.320 -20.265 -12.428 1.00 48.16 70 LEU A CA 1
ATOM 561 C C . LEU A 1 70 ? 10.662 -21.762 -12.450 1.00 48.16 70 LEU A C 1
ATOM 563 O O . LEU A 1 70 ? 10.682 -22.421 -11.414 1.00 48.16 70 LEU A O 1
ATOM 567 N N . ASN A 1 71 ? 10.843 -22.331 -13.640 1.00 37.06 71 ASN A N 1
ATOM 568 C CA . ASN A 1 71 ? 11.361 -23.680 -13.774 1.00 37.06 71 ASN A CA 1
ATOM 569 C C . ASN A 1 71 ? 12.808 -23.642 -13.284 1.00 37.06 71 ASN A C 1
ATOM 571 O O . ASN A 1 71 ? 13.660 -22.990 -13.885 1.00 37.06 71 ASN A O 1
ATOM 575 N N . GLY A 1 72 ? 13.045 -24.285 -12.140 1.00 43.91 72 GLY A N 1
ATOM 576 C CA . GLY A 1 72 ? 14.381 -24.492 -11.603 1.00 43.91 72 GLY A CA 1
ATOM 577 C C . GLY A 1 72 ? 15.258 -25.206 -12.628 1.00 43.91 72 GLY A C 1
ATOM 578 O O . GLY A 1 72 ? 14.756 -26.026 -13.394 1.00 43.91 72 GLY A O 1
ATOM 579 N N . HIS A 1 73 ? 16.553 -24.894 -12.591 1.00 38.84 73 HIS A N 1
ATOM 580 C CA . HIS A 1 73 ? 17.615 -25.316 -13.514 1.00 38.84 73 HIS A CA 1
ATOM 581 C C . HIS A 1 73 ? 17.893 -24.359 -14.681 1.00 38.84 73 HIS A C 1
ATOM 583 O O . HIS A 1 73 ? 17.858 -24.766 -15.834 1.00 38.84 73 HIS A O 1
ATOM 589 N N . GLU A 1 74 ? 18.287 -23.120 -14.384 1.00 40.84 74 GLU A N 1
ATOM 590 C CA . GLU A 1 74 ? 19.288 -22.437 -15.213 1.00 40.84 74 GLU A CA 1
ATOM 591 C C . GLU A 1 74 ? 20.374 -21.871 -14.289 1.00 40.84 74 GLU A C 1
ATOM 593 O O . GLU A 1 74 ? 20.095 -21.394 -13.190 1.00 40.84 74 GLU A O 1
ATOM 598 N N . GLU A 1 75 ? 21.614 -22.085 -14.705 1.00 41.00 75 GLU A N 1
ATOM 599 C CA . GLU A 1 75 ? 22.839 -22.118 -13.912 1.00 41.00 75 GLU A CA 1
ATOM 600 C C . GLU A 1 75 ? 23.172 -20.792 -13.208 1.00 41.00 75 GLU A C 1
ATOM 602 O O . GLU A 1 75 ? 22.977 -19.702 -13.748 1.00 41.00 75 GLU A O 1
ATOM 607 N N . GLU A 1 76 ? 23.733 -20.909 -12.000 1.00 43.91 76 GLU A N 1
ATOM 608 C CA . GLU A 1 76 ? 24.430 -19.841 -11.281 1.00 43.91 76 GLU A CA 1
ATOM 609 C C . GLU A 1 76 ? 25.608 -19.325 -12.122 1.00 43.91 76 GLU A C 1
ATOM 611 O O . GLU A 1 76 ? 26.737 -19.803 -12.026 1.00 43.91 76 GLU A O 1
ATOM 616 N N . GLN A 1 77 ? 25.358 -18.315 -12.947 1.00 44.28 77 GLN A N 1
ATOM 617 C CA . GLN A 1 77 ? 26.379 -17.349 -13.325 1.00 44.28 77 GLN A CA 1
ATOM 618 C C . GLN A 1 77 ? 25.846 -15.960 -12.999 1.00 44.28 77 GLN A C 1
ATOM 620 O O . GLN A 1 77 ? 25.040 -15.389 -13.735 1.00 44.28 77 GLN A O 1
ATOM 625 N N . ASP A 1 78 ? 26.298 -15.440 -11.856 1.00 47.81 78 ASP A N 1
ATOM 626 C CA . ASP A 1 78 ? 26.137 -14.051 -11.430 1.00 47.81 78 ASP A CA 1
ATOM 627 C C . ASP A 1 78 ? 26.800 -13.116 -12.456 1.00 47.81 78 ASP A C 1
ATOM 629 O O . ASP A 1 78 ? 27.947 -12.691 -12.316 1.00 47.81 78 ASP A O 1
ATOM 633 N N . LEU A 1 79 ? 26.073 -12.802 -13.528 1.00 46.25 79 LEU A N 1
ATOM 634 C CA . LEU A 1 79 ? 26.419 -11.731 -14.449 1.00 46.25 79 LEU A CA 1
ATOM 635 C C . LEU A 1 79 ? 25.793 -10.432 -13.937 1.00 46.25 79 LEU A C 1
ATOM 637 O O . LEU A 1 79 ? 24.583 -10.297 -13.763 1.00 46.25 79 LEU A O 1
ATOM 641 N N . THR A 1 80 ? 26.678 -9.483 -13.656 1.00 46.53 80 THR A N 1
ATOM 642 C CA . THR A 1 80 ? 26.415 -8.170 -13.073 1.00 46.53 80 THR A CA 1
ATOM 643 C C . THR A 1 80 ? 25.361 -7.357 -13.830 1.00 46.53 80 THR A C 1
ATOM 645 O O . THR A 1 80 ? 25.362 -7.306 -15.059 1.00 46.53 80 THR A O 1
ATOM 648 N N . SER A 1 81 ? 24.516 -6.688 -13.037 1.00 54.34 81 SER A N 1
ATOM 649 C CA . SER A 1 81 ? 23.535 -5.634 -13.342 1.00 54.34 81 SER A CA 1
ATOM 650 C C . SER A 1 81 ? 23.578 -5.034 -14.754 1.00 54.34 81 SER A C 1
ATOM 652 O O . SER A 1 81 ? 24.341 -4.118 -15.058 1.00 54.34 81 SER A O 1
ATOM 654 N N . GLY A 1 82 ? 22.673 -5.504 -15.616 1.00 59.69 82 GLY A N 1
ATOM 655 C CA . GLY A 1 82 ? 22.511 -4.933 -16.948 1.00 59.69 82 GLY A CA 1
ATOM 656 C C . GLY A 1 82 ? 21.524 -3.767 -17.006 1.00 59.69 82 GLY A C 1
ATOM 657 O O . GLY A 1 82 ? 21.819 -2.726 -17.583 1.00 59.69 82 GLY A O 1
ATOM 658 N N . VAL A 1 83 ? 20.345 -3.929 -16.409 1.00 74.69 83 VAL A N 1
ATOM 659 C CA . VAL A 1 83 ? 19.193 -3.070 -16.706 1.00 74.69 83 VAL A CA 1
ATOM 660 C C . VAL A 1 83 ? 19.273 -1.727 -15.973 1.00 74.69 83 VAL A C 1
ATOM 662 O O . VAL A 1 83 ? 19.158 -1.662 -14.745 1.00 74.69 83 VAL A O 1
ATOM 665 N N . ALA A 1 84 ? 19.427 -0.641 -16.728 1.00 82.38 84 ALA A N 1
ATOM 666 C CA . ALA A 1 84 ? 19.477 0.716 -16.197 1.00 82.38 84 ALA A CA 1
ATOM 667 C C . ALA A 1 84 ? 18.631 1.687 -17.025 1.00 82.38 84 ALA A C 1
ATOM 669 O O . ALA A 1 84 ? 18.432 1.515 -18.224 1.00 82.38 84 ALA A O 1
ATOM 670 N N . LEU A 1 85 ? 18.151 2.729 -16.364 1.00 83.19 85 LEU A N 1
ATOM 671 C CA . LEU A 1 85 ? 17.542 3.899 -16.971 1.00 83.19 85 LEU A CA 1
ATOM 672 C C . LEU A 1 85 ? 18.606 4.984 -17.094 1.00 83.19 85 LEU A C 1
ATOM 674 O O . LEU A 1 85 ? 19.308 5.277 -16.124 1.00 83.19 85 LEU A O 1
ATOM 678 N N . ILE A 1 86 ? 18.730 5.568 -18.279 1.00 83.12 86 ILE A N 1
ATOM 679 C CA . ILE A 1 86 ? 19.524 6.772 -18.509 1.00 83.12 86 ILE A CA 1
ATOM 680 C C . ILE A 1 86 ? 18.529 7.914 -18.651 1.00 83.12 86 ILE A C 1
ATOM 682 O O . ILE A 1 86 ? 17.734 7.925 -19.588 1.00 83.12 86 ILE A O 1
ATOM 686 N N . MET A 1 87 ? 18.557 8.836 -17.696 1.00 82.94 87 MET A N 1
ATOM 687 C CA . MET A 1 87 ? 17.652 9.978 -17.638 1.00 82.94 87 MET A CA 1
ATOM 688 C C . MET A 1 87 ? 18.447 11.257 -17.899 1.00 82.94 87 MET A C 1
ATOM 690 O O . MET A 1 87 ? 19.454 11.508 -17.232 1.00 82.94 87 MET A O 1
ATOM 694 N N . LEU A 1 88 ? 18.004 12.047 -18.868 1.00 81.44 88 LEU A N 1
ATOM 695 C CA . LEU A 1 88 ? 18.603 13.310 -19.283 1.00 81.44 88 LEU A CA 1
ATOM 696 C C . LEU A 1 88 ? 17.665 14.448 -18.891 1.00 81.44 88 LEU A C 1
ATOM 698 O O . LEU A 1 88 ? 16.549 14.546 -19.398 1.00 81.44 88 LEU A O 1
ATOM 702 N N . SER A 1 89 ? 18.108 15.320 -17.989 1.00 75.44 89 SER A N 1
ATOM 703 C CA . SER A 1 89 ? 17.382 16.559 -17.699 1.00 75.44 89 SER A CA 1
ATOM 704 C C . SER A 1 89 ? 17.746 17.642 -18.724 1.00 75.44 89 SER A C 1
ATOM 706 O O . SER A 1 89 ? 18.839 17.626 -19.299 1.00 75.44 89 SER A O 1
ATOM 708 N N . HIS A 1 90 ? 16.869 18.630 -18.937 1.00 62.62 90 HIS A N 1
ATOM 709 C CA . HIS A 1 90 ? 17.083 19.763 -19.860 1.00 62.62 90 HIS A CA 1
ATOM 710 C C . HIS A 1 90 ? 18.246 20.723 -19.475 1.00 62.62 90 HIS A C 1
ATOM 712 O O . HIS A 1 90 ? 18.282 21.869 -19.916 1.00 62.62 90 HIS A O 1
ATOM 718 N N . GLY A 1 91 ? 19.220 20.262 -18.681 1.00 57.56 91 GLY A N 1
ATOM 719 C CA . GLY A 1 91 ? 20.400 21.003 -18.222 1.00 57.56 91 GLY A CA 1
ATOM 720 C C . GLY A 1 91 ? 21.733 20.239 -18.295 1.00 57.56 91 GLY A C 1
ATOM 721 O O . GLY A 1 91 ? 22.696 20.706 -17.701 1.00 57.56 91 GLY A O 1
ATOM 722 N N . ALA A 1 92 ? 21.805 19.119 -19.032 1.00 59.69 92 ALA A N 1
ATOM 723 C CA . ALA A 1 92 ? 22.993 18.263 -19.238 1.00 59.69 92 ALA A CA 1
ATOM 724 C C . ALA A 1 92 ? 23.364 17.278 -18.108 1.00 59.69 92 ALA A C 1
ATOM 726 O O . ALA A 1 92 ? 24.348 16.545 -18.245 1.00 59.69 92 ALA A O 1
ATOM 727 N N . ASP A 1 93 ? 22.562 17.173 -17.045 1.00 68.00 93 ASP A N 1
ATOM 728 C CA . ASP A 1 93 ? 22.777 16.146 -16.023 1.00 68.00 93 ASP A CA 1
ATOM 729 C C . ASP A 1 93 ? 22.260 14.785 -16.506 1.00 68.00 93 ASP A C 1
ATOM 731 O O . ASP A 1 93 ? 21.079 14.604 -16.817 1.00 68.00 93 ASP A O 1
ATOM 735 N N . THR A 1 94 ? 23.173 13.814 -16.558 1.00 78.56 94 THR A N 1
ATOM 736 C CA . THR A 1 94 ? 22.881 12.412 -16.868 1.00 78.56 94 THR A CA 1
ATOM 737 C C . THR A 1 94 ? 22.723 11.631 -15.572 1.00 78.56 94 THR A C 1
ATOM 739 O O . THR A 1 94 ? 23.680 11.401 -14.832 1.00 78.56 94 THR A O 1
ATOM 742 N N . HIS A 1 95 ? 21.508 11.174 -15.292 1.00 84.06 95 HIS A N 1
ATOM 743 C CA . HIS A 1 95 ? 21.246 10.279 -14.175 1.00 84.06 95 HIS A CA 1
ATOM 744 C C . HIS A 1 95 ? 21.139 8.846 -14.682 1.00 84.06 95 HIS A C 1
ATOM 746 O O . HIS A 1 95 ? 20.195 8.486 -15.383 1.00 84.06 95 HIS A O 1
ATOM 752 N N . ARG A 1 96 ? 22.097 8.005 -14.288 1.00 86.50 96 ARG A N 1
ATOM 753 C CA . ARG A 1 96 ? 22.001 6.557 -14.474 1.00 86.50 96 ARG A CA 1
ATOM 754 C C . ARG A 1 96 ? 21.351 5.936 -13.244 1.00 86.50 96 ARG A C 1
ATOM 756 O O . ARG A 1 96 ? 21.891 6.039 -12.145 1.00 86.50 96 ARG A O 1
ATOM 763 N N . LEU A 1 97 ? 20.218 5.271 -13.437 1.00 87.25 97 LEU A N 1
ATOM 764 C CA . LEU A 1 97 ? 19.471 4.606 -12.378 1.00 87.25 97 LEU A CA 1
ATOM 765 C C . LEU A 1 97 ? 19.323 3.116 -12.686 1.00 87.25 97 LEU A C 1
ATOM 767 O O . LEU A 1 97 ? 18.641 2.733 -13.630 1.00 87.25 97 LEU A O 1
ATOM 771 N N . GLU A 1 98 ? 19.958 2.260 -11.891 1.00 88.25 98 GLU A N 1
ATOM 772 C CA . GLU A 1 98 ? 19.821 0.812 -12.058 1.00 88.25 98 GLU A CA 1
ATOM 773 C C . GLU A 1 98 ? 18.463 0.317 -11.552 1.00 88.25 98 GLU A C 1
ATOM 775 O O . GLU A 1 98 ? 18.028 0.674 -10.453 1.00 88.25 98 GLU A O 1
ATOM 780 N N . VAL A 1 99 ? 17.814 -0.565 -12.317 1.00 86.31 99 VAL A N 1
ATOM 781 C CA . VAL A 1 99 ? 16.523 -1.157 -11.926 1.00 86.31 99 VAL A CA 1
ATOM 782 C C . VAL A 1 99 ? 16.667 -2.004 -10.658 1.00 86.31 99 VAL A C 1
ATOM 784 O O . VAL A 1 99 ? 15.790 -1.985 -9.797 1.00 86.31 99 VAL A O 1
ATOM 787 N N . SER A 1 100 ? 17.812 -2.667 -10.480 1.00 84.56 100 SER A N 1
ATOM 788 C CA . SER A 1 100 ? 18.191 -3.375 -9.247 1.00 84.56 100 SER A CA 1
ATOM 789 C C . SER A 1 100 ? 18.136 -2.470 -8.008 1.00 84.56 100 SER A C 1
ATOM 791 O O . SER A 1 100 ? 17.635 -2.880 -6.959 1.00 84.56 100 SER A O 1
ATOM 793 N N . SER A 1 101 ? 18.604 -1.224 -8.133 1.00 88.06 101 SER A N 1
ATOM 794 C CA . SER A 1 101 ? 18.586 -0.225 -7.063 1.00 88.06 101 SER A CA 1
ATOM 795 C C . SER A 1 101 ? 17.157 0.208 -6.731 1.00 88.06 101 SER A C 1
ATOM 797 O O . SER A 1 101 ? 16.784 0.264 -5.556 1.00 88.06 101 SER A O 1
ATOM 799 N N . ILE A 1 102 ? 16.315 0.427 -7.751 1.00 89.94 102 ILE A N 1
ATOM 800 C CA . ILE A 1 102 ? 14.886 0.727 -7.561 1.00 89.94 102 ILE A CA 1
ATOM 801 C C . ILE A 1 102 ? 14.220 -0.397 -6.757 1.00 89.94 102 ILE A C 1
ATOM 803 O O . ILE A 1 102 ? 13.643 -0.130 -5.704 1.00 89.94 102 ILE A O 1
ATOM 807 N N . ILE A 1 103 ? 14.361 -1.653 -7.200 1.00 87.38 103 ILE A N 1
ATOM 808 C CA . ILE A 1 103 ? 13.780 -2.822 -6.522 1.00 87.38 103 ILE A CA 1
ATOM 809 C C . ILE A 1 103 ? 14.267 -2.909 -5.073 1.00 87.38 103 ILE A C 1
ATOM 811 O O . ILE A 1 103 ? 13.456 -3.035 -4.160 1.00 87.38 103 ILE A O 1
ATOM 815 N N . SER A 1 104 ? 15.581 -2.819 -4.850 1.00 87.56 104 SER A N 1
ATOM 816 C CA . SER A 1 104 ? 16.182 -2.945 -3.518 1.00 87.56 104 SER A CA 1
ATOM 817 C C . SER A 1 104 ? 15.685 -1.861 -2.557 1.00 87.56 104 SER A C 1
ATOM 819 O O . SER A 1 104 ? 15.292 -2.151 -1.423 1.00 87.56 104 SER A O 1
ATOM 821 N N . THR A 1 105 ? 15.621 -0.608 -3.018 1.00 92.25 105 THR A N 1
ATOM 822 C CA . THR A 1 105 ? 15.124 0.504 -2.194 1.00 92.25 105 THR A CA 1
ATOM 823 C C . THR A 1 105 ? 13.632 0.402 -1.886 1.00 92.25 105 THR A C 1
ATOM 825 O O . THR A 1 105 ? 13.248 0.591 -0.731 1.00 92.25 105 THR A O 1
ATOM 828 N N . LEU A 1 106 ? 12.799 -0.005 -2.847 1.00 91.62 106 LEU A N 1
ATOM 829 C CA . LEU A 1 106 ? 11.374 -0.249 -2.605 1.00 91.62 106 LEU A CA 1
ATOM 830 C C . LEU A 1 106 ? 11.132 -1.460 -1.695 1.00 91.62 106 LEU A C 1
ATOM 832 O O . LEU A 1 106 ? 10.281 -1.406 -0.811 1.00 91.62 106 LEU A O 1
ATOM 836 N N . PHE A 1 107 ? 11.906 -2.534 -1.850 1.00 88.25 107 PHE A N 1
ATOM 837 C CA . PHE A 1 107 ? 11.837 -3.695 -0.963 1.00 88.25 107 PHE A CA 1
ATOM 838 C C . PHE A 1 107 ? 12.206 -3.310 0.473 1.00 88.25 107 PHE A C 1
ATOM 840 O O . PHE A 1 107 ? 11.488 -3.642 1.416 1.00 88.25 107 PHE A O 1
ATOM 847 N N . THR A 1 108 ? 13.265 -2.513 0.633 1.00 88.75 108 THR A N 1
ATOM 848 C CA . THR A 1 108 ? 13.647 -1.926 1.925 1.00 88.75 108 THR A CA 1
ATOM 849 C C . THR A 1 108 ? 12.514 -1.076 2.506 1.00 88.75 108 THR A C 1
ATOM 851 O O . THR A 1 108 ? 12.253 -1.136 3.707 1.00 88.75 108 THR A O 1
ATOM 854 N N . HIS A 1 109 ? 11.787 -0.330 1.667 1.00 93.31 109 HIS A N 1
ATOM 855 C CA . HIS A 1 109 ? 10.618 0.433 2.102 1.00 93.31 109 HIS A CA 1
ATOM 856 C C . HIS A 1 109 ? 9.480 -0.470 2.608 1.00 93.31 109 HIS A C 1
ATOM 858 O O . HIS A 1 109 ? 8.880 -0.187 3.644 1.00 93.31 109 HIS A O 1
ATOM 864 N N . CYS A 1 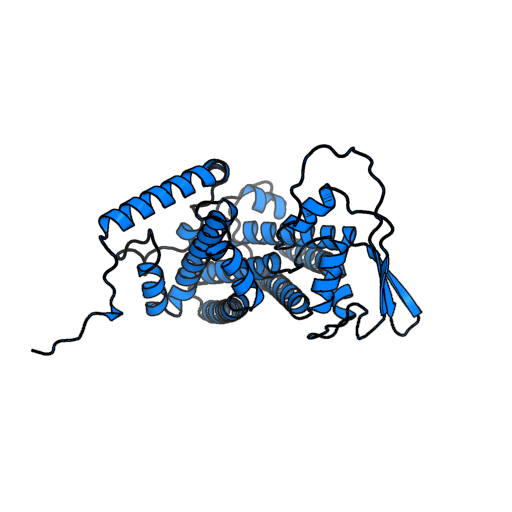110 ? 9.203 -1.590 1.935 1.00 88.06 110 CYS A N 1
ATOM 865 C CA . CYS A 1 110 ? 8.222 -2.572 2.408 1.00 88.06 110 CYS A CA 1
ATOM 866 C C . CYS A 1 110 ? 8.599 -3.140 3.787 1.00 88.06 110 CYS A C 1
ATOM 868 O O . CYS A 1 110 ? 7.739 -3.240 4.663 1.00 88.06 110 CYS A O 1
ATOM 870 N N . LEU A 1 111 ? 9.880 -3.452 4.015 1.00 86.94 111 LEU A N 1
ATOM 871 C CA . LEU A 1 111 ? 10.373 -3.900 5.325 1.00 86.94 111 LEU A CA 1
ATOM 872 C C . LEU A 1 111 ? 10.243 -2.805 6.395 1.00 86.94 111 LEU A C 1
ATOM 874 O O . LEU A 1 111 ? 9.852 -3.085 7.528 1.00 86.94 111 LEU A O 1
ATOM 878 N N . LEU A 1 112 ? 10.510 -1.546 6.034 1.00 89.44 112 LEU A N 1
ATOM 879 C CA . LEU A 1 112 ? 10.299 -0.399 6.918 1.00 89.44 112 LEU A CA 1
ATOM 880 C C . LEU A 1 112 ? 8.826 -0.281 7.338 1.00 89.44 112 LEU A C 1
ATOM 882 O O . LEU A 1 112 ? 8.539 -0.091 8.520 1.00 89.44 112 LEU A O 1
ATOM 886 N N . LEU A 1 113 ? 7.884 -0.444 6.406 1.00 88.44 113 LEU A N 1
ATOM 887 C CA . LEU A 1 113 ? 6.453 -0.440 6.720 1.00 88.44 113 LEU A CA 1
ATOM 888 C C . LEU A 1 113 ? 6.062 -1.605 7.637 1.00 88.44 113 LEU A C 1
ATOM 890 O O . LEU A 1 113 ? 5.298 -1.401 8.577 1.00 88.44 113 LEU A O 1
ATOM 894 N N . GLN A 1 114 ? 6.611 -2.804 7.425 1.00 84.75 114 GLN A N 1
ATOM 895 C CA . GLN A 1 114 ? 6.393 -3.950 8.318 1.00 84.75 114 GLN A CA 1
ATOM 896 C C . GLN A 1 114 ? 6.941 -3.699 9.729 1.00 84.75 114 GLN A C 1
ATOM 898 O O . GLN A 1 114 ? 6.303 -4.060 10.723 1.00 84.75 114 GLN A O 1
ATOM 903 N N . LEU A 1 115 ? 8.091 -3.032 9.837 1.00 83.69 115 LEU A N 1
ATOM 904 C CA . LEU A 1 115 ? 8.664 -2.633 11.118 1.00 83.69 115 LEU A CA 1
ATOM 905 C C . LEU A 1 115 ? 7.771 -1.609 11.835 1.00 83.69 115 LEU A C 1
ATOM 907 O O . LEU A 1 115 ? 7.477 -1.770 13.020 1.00 83.69 115 LEU A O 1
ATOM 911 N N . ILE A 1 116 ? 7.277 -0.599 11.109 1.00 86.75 116 ILE A N 1
ATOM 912 C CA . ILE A 1 116 ? 6.326 0.392 11.633 1.00 86.75 116 ILE A CA 1
ATOM 913 C C . ILE A 1 116 ? 5.019 -0.287 12.066 1.00 86.75 116 ILE A C 1
ATOM 915 O O . ILE A 1 116 ? 4.505 0.002 13.147 1.00 86.75 116 ILE A O 1
ATOM 919 N N . ALA A 1 117 ? 4.495 -1.225 11.273 1.00 81.75 117 ALA A N 1
ATOM 920 C CA . ALA A 1 117 ? 3.316 -2.011 11.628 1.00 81.75 117 ALA A CA 1
ATOM 921 C C . ALA A 1 117 ? 3.534 -2.788 12.931 1.00 81.75 117 ALA A C 1
ATOM 923 O O . ALA A 1 117 ? 2.698 -2.742 13.833 1.00 81.75 117 ALA A O 1
ATOM 924 N N . SER A 1 118 ? 4.685 -3.451 13.061 1.00 78.25 118 SER A N 1
ATOM 925 C CA . SER A 1 118 ? 5.047 -4.208 14.262 1.00 78.25 118 SER A CA 1
ATOM 926 C C . SER A 1 118 ? 5.151 -3.306 15.495 1.00 78.25 118 SER A C 1
ATOM 928 O O . SER A 1 118 ? 4.749 -3.699 16.587 1.00 78.25 118 SER A O 1
ATOM 930 N N . LEU A 1 119 ? 5.632 -2.073 15.325 1.00 78.94 119 LEU A N 1
ATOM 931 C CA . LEU A 1 119 ? 5.723 -1.084 16.396 1.00 78.94 119 LEU A CA 1
ATOM 932 C C . LEU A 1 119 ? 4.342 -0.574 16.840 1.00 78.94 119 LEU A C 1
ATOM 934 O O . LEU A 1 119 ? 4.080 -0.474 18.041 1.00 78.94 119 LEU A O 1
ATOM 938 N N . LEU A 1 120 ? 3.474 -0.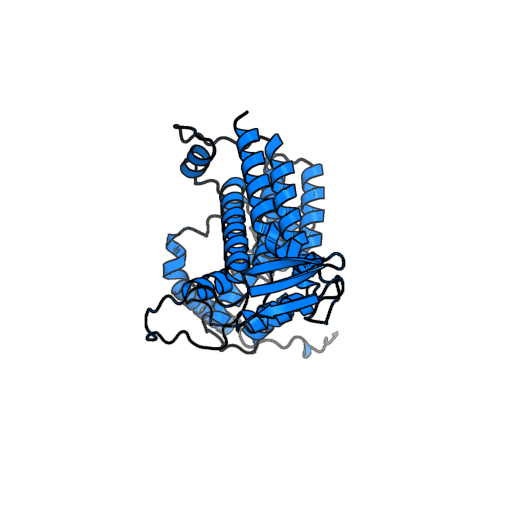251 15.876 1.00 79.94 120 LEU A N 1
ATOM 939 C CA . LEU A 1 120 ? 2.195 0.428 16.100 1.00 79.94 120 LEU A CA 1
ATOM 940 C C . LEU A 1 120 ? 1.017 -0.503 16.411 1.00 79.94 120 LEU A C 1
ATOM 942 O O . LEU A 1 120 ? 0.079 -0.088 17.096 1.00 79.94 120 LEU A O 1
ATOM 946 N N . ILE A 1 121 ? 1.011 -1.717 15.860 1.00 73.88 121 ILE A N 1
ATOM 947 C CA . ILE A 1 121 ? -0.139 -2.631 15.911 1.00 73.88 121 ILE A CA 1
ATOM 948 C C . ILE A 1 121 ? 0.125 -3.797 16.862 1.00 73.88 121 ILE A C 1
ATOM 950 O O . ILE A 1 121 ? -0.768 -4.149 17.629 1.00 73.88 121 ILE A O 1
ATOM 954 N N . SER A 1 122 ? 1.331 -4.377 16.860 1.00 65.19 122 SER A N 1
ATOM 955 C CA . SER A 1 122 ? 1.613 -5.567 17.672 1.00 65.19 122 SER A CA 1
ATOM 956 C C . SER A 1 122 ? 1.682 -5.239 19.171 1.00 65.19 122 SER A C 1
ATOM 958 O O . SER A 1 122 ? 2.438 -4.366 19.618 1.00 65.19 122 SER A O 1
ATOM 960 N N . GLU A 1 123 ? 0.887 -5.958 19.968 1.00 55.44 123 GLU A N 1
ATOM 961 C CA . GLU A 1 123 ? 0.974 -5.954 21.435 1.00 55.44 123 GLU A CA 1
ATOM 962 C C . GLU A 1 123 ? 2.123 -6.836 21.945 1.00 55.44 123 GLU A C 1
ATOM 964 O O . GLU A 1 123 ? 2.707 -6.539 22.985 1.00 55.44 123 GLU A O 1
ATOM 969 N N . GLU A 1 124 ? 2.509 -7.861 21.178 1.00 50.94 124 GLU A N 1
ATOM 970 C CA . GLU A 1 124 ? 3.215 -9.042 21.692 1.00 50.94 124 GLU A CA 1
ATOM 971 C C . GLU A 1 124 ? 4.730 -9.069 21.477 1.00 50.94 124 GLU A C 1
ATOM 973 O O . GLU A 1 124 ? 5.365 -10.084 21.750 1.00 50.94 124 GLU A O 1
ATOM 978 N N . ASN A 1 125 ? 5.360 -7.978 21.032 1.00 56.47 125 ASN A N 1
ATOM 979 C CA . ASN A 1 125 ? 6.810 -7.997 20.824 1.00 56.47 125 ASN A CA 1
ATOM 980 C C . ASN A 1 125 ? 7.573 -6.980 21.688 1.00 56.47 125 ASN A C 1
ATOM 982 O O . ASN A 1 125 ? 8.206 -6.055 21.167 1.00 56.47 125 ASN A O 1
ATOM 986 N N . PRO A 1 126 ? 7.548 -7.138 23.031 1.00 58.28 126 PRO A N 1
ATOM 987 C CA . PRO A 1 126 ? 8.299 -6.279 23.941 1.00 58.28 126 PRO A CA 1
ATOM 988 C C . PRO A 1 126 ? 9.808 -6.371 23.688 1.00 58.28 126 PRO A C 1
ATOM 990 O O . PRO A 1 126 ? 10.507 -5.398 23.931 1.00 58.28 126 PRO A O 1
ATOM 993 N N . LYS A 1 127 ? 10.307 -7.488 23.132 1.00 59.56 127 LYS A N 1
ATOM 994 C CA . LYS A 1 127 ? 11.710 -7.646 22.714 1.00 59.56 127 LYS A CA 1
ATOM 995 C C . LYS A 1 127 ? 12.063 -6.759 21.524 1.00 59.56 127 LYS A C 1
ATOM 997 O O . LYS A 1 127 ? 13.083 -6.085 21.572 1.00 59.56 127 LYS A O 1
ATOM 1002 N N . LEU A 1 128 ? 11.218 -6.716 20.490 1.00 62.00 128 LEU A N 1
ATOM 1003 C CA . LEU A 1 128 ? 11.425 -5.829 19.342 1.00 62.00 128 LEU A CA 1
ATOM 1004 C C . LEU A 1 128 ? 11.352 -4.358 19.765 1.00 62.00 128 LEU A C 1
ATOM 1006 O O . LEU A 1 128 ? 12.214 -3.567 19.396 1.00 62.00 128 LEU A O 1
ATOM 1010 N N . LYS A 1 129 ? 10.360 -3.999 20.591 1.00 61.09 129 LYS A N 1
ATOM 1011 C CA . LYS A 1 129 ? 10.237 -2.642 21.143 1.00 61.09 129 LYS A CA 1
ATOM 1012 C C . LYS A 1 129 ? 11.459 -2.284 21.990 1.00 61.09 129 LYS A C 1
ATOM 1014 O O . LYS A 1 129 ? 12.029 -1.221 21.793 1.00 61.09 129 LYS A O 1
ATOM 1019 N N . ALA A 1 130 ? 11.912 -3.183 22.861 1.00 60.00 130 ALA A N 1
ATOM 1020 C CA . ALA A 1 130 ? 13.110 -2.985 23.671 1.00 60.00 130 ALA A CA 1
ATOM 1021 C C . ALA A 1 130 ? 14.383 -2.859 22.815 1.00 60.00 130 ALA A C 1
ATOM 1023 O O . ALA A 1 130 ? 15.171 -1.953 23.057 1.00 60.00 130 ALA A O 1
ATOM 1024 N N . ALA A 1 131 ? 14.544 -3.679 21.770 1.00 61.81 131 ALA A N 1
ATOM 1025 C CA . ALA A 1 131 ? 15.679 -3.619 20.849 1.00 61.81 131 ALA A CA 1
ATOM 1026 C C . ALA A 1 131 ? 15.714 -2.312 20.040 1.00 61.81 131 ALA A C 1
ATOM 1028 O O . ALA A 1 131 ? 16.756 -1.669 19.962 1.00 61.81 131 ALA A O 1
ATOM 1029 N N . LEU A 1 132 ? 14.571 -1.875 19.499 1.00 61.41 132 LEU A N 1
ATOM 1030 C CA . LEU A 1 132 ? 14.453 -0.610 18.758 1.00 61.41 132 LEU A CA 1
ATOM 1031 C C . LEU A 1 132 ? 14.674 0.618 19.644 1.00 61.41 132 LEU A C 1
ATOM 1033 O O . LEU A 1 132 ? 15.111 1.663 19.171 1.00 61.41 132 LEU A O 1
ATOM 1037 N N . ILE A 1 133 ? 14.351 0.488 20.927 1.00 62.44 133 ILE A N 1
ATOM 1038 C CA . ILE A 1 133 ? 14.499 1.543 21.921 1.00 62.44 133 ILE A CA 1
ATOM 1039 C C . ILE A 1 133 ? 15.877 1.444 22.618 1.00 62.44 133 ILE A C 1
ATOM 1041 O O . ILE A 1 133 ? 16.256 2.343 23.350 1.00 62.44 133 ILE A O 1
ATOM 1045 N N . GLY A 1 134 ? 16.679 0.398 22.387 1.00 57.38 134 GLY A N 1
ATOM 1046 C CA . GLY A 1 134 ? 17.963 0.205 23.078 1.00 57.38 134 GLY A CA 1
ATOM 1047 C C . GLY A 1 134 ? 17.825 -0.055 24.586 1.00 57.38 134 GLY A C 1
ATOM 1048 O O . GLY A 1 134 ? 18.756 0.196 25.349 1.00 57.38 134 GLY A O 1
ATOM 1049 N N . SER A 1 135 ? 16.662 -0.538 25.031 1.00 55.12 135 SER A N 1
ATOM 1050 C CA . SER A 1 135 ? 16.395 -0.910 26.422 1.00 55.12 135 SER A CA 1
ATOM 1051 C C . SER A 1 135 ? 16.756 -2.376 26.663 1.00 55.12 135 SER A C 1
ATOM 1053 O O . SER A 1 135 ? 16.319 -3.256 25.927 1.00 55.12 135 SER A O 1
ATOM 1055 N N . ALA A 1 136 ? 17.501 -2.661 27.734 1.00 51.94 136 ALA A N 1
ATOM 1056 C CA . ALA A 1 136 ? 17.812 -4.032 28.151 1.00 51.94 136 ALA A CA 1
ATOM 1057 C C . ALA A 1 136 ? 16.613 -4.754 28.801 1.00 51.94 136 ALA A C 1
ATOM 1059 O O . ALA A 1 136 ? 16.621 -5.978 28.926 1.00 51.94 136 ALA A O 1
ATOM 1060 N N . SER A 1 137 ? 15.578 -4.017 29.222 1.00 48.94 137 SER A N 1
ATOM 1061 C CA . SER A 1 137 ? 14.388 -4.575 29.865 1.00 48.94 137 SER A CA 1
ATOM 1062 C C . SER A 1 137 ? 13.182 -4.597 28.910 1.00 48.94 137 SER A C 1
ATOM 1064 O O . SER A 1 137 ? 12.901 -3.589 28.249 1.00 48.94 137 SER A O 1
ATOM 1066 N N . PRO A 1 138 ? 12.433 -5.720 28.844 1.00 47.53 138 PRO A N 1
ATOM 1067 C CA . PRO A 1 138 ? 11.216 -5.859 28.048 1.00 47.53 138 PRO A CA 1
ATOM 1068 C C . PRO A 1 138 ? 10.052 -5.158 28.761 1.00 47.53 138 PRO A C 1
ATOM 1070 O O . PRO A 1 138 ? 9.117 -5.789 29.244 1.00 47.53 138 PRO A O 1
ATOM 1073 N N . ILE A 1 139 ? 10.130 -3.838 28.893 1.00 46.91 139 ILE A N 1
ATOM 1074 C CA . ILE A 1 139 ? 9.028 -3.037 29.423 1.00 46.91 139 ILE A CA 1
ATOM 1075 C C . ILE A 1 139 ? 8.057 -2.794 28.265 1.00 46.91 139 ILE A C 1
ATOM 1077 O O . ILE A 1 139 ? 8.480 -2.437 27.163 1.00 46.91 139 ILE A O 1
ATOM 1081 N N . SER A 1 140 ? 6.751 -2.966 28.496 1.00 48.81 140 SER A N 1
ATOM 1082 C CA . SER A 1 140 ? 5.710 -2.522 27.562 1.00 48.81 140 SER A CA 1
ATOM 1083 C C . SER A 1 140 ? 5.668 -0.989 27.556 1.00 48.81 140 SER A C 1
ATOM 1085 O O . SER A 1 140 ? 4.785 -0.357 28.136 1.00 48.81 140 SER A O 1
ATOM 1087 N N . VAL A 1 141 ? 6.686 -0.361 26.976 1.00 54.66 141 VAL A N 1
ATOM 1088 C CA . VAL A 1 141 ? 6.749 1.091 26.889 1.00 54.66 141 VAL A CA 1
ATOM 1089 C C . VAL A 1 141 ? 5.671 1.512 25.896 1.00 54.66 141 VAL A C 1
ATOM 1091 O O . VAL A 1 141 ? 5.758 1.204 24.705 1.00 54.66 141 VAL A O 1
ATOM 1094 N N . LYS A 1 142 ? 4.618 2.173 26.391 1.00 64.50 142 LYS A N 1
ATOM 1095 C CA . LYS A 1 142 ? 3.707 2.923 25.523 1.00 64.50 142 LYS A CA 1
ATOM 1096 C C . LYS A 1 142 ? 4.556 3.921 24.742 1.00 64.50 142 LYS A C 1
ATOM 1098 O O . LYS A 1 142 ? 5.350 4.643 25.344 1.00 64.50 142 LYS A O 1
ATOM 1103 N N . LEU A 1 143 ? 4.423 3.916 23.417 1.00 72.88 143 LEU A N 1
ATOM 1104 C CA . LEU A 1 143 ? 5.100 4.896 22.576 1.00 72.88 143 LEU A CA 1
ATOM 1105 C C . LEU A 1 143 ? 4.701 6.302 23.012 1.00 72.88 143 LEU A C 1
ATOM 1107 O O . LEU A 1 143 ? 3.527 6.556 23.284 1.00 72.88 143 LEU A O 1
ATOM 1111 N N . ASP A 1 144 ? 5.693 7.185 23.070 1.00 75.56 144 ASP A N 1
ATOM 1112 C CA . ASP A 1 144 ? 5.457 8.590 23.359 1.00 75.56 144 ASP A CA 1
ATOM 1113 C C . ASP A 1 144 ? 4.589 9.224 22.263 1.00 75.56 144 ASP A C 1
ATOM 1115 O O . ASP A 1 144 ? 4.746 8.947 21.070 1.00 75.56 144 ASP A O 1
ATOM 1119 N N . GLU A 1 145 ? 3.684 10.101 22.685 1.00 80.00 145 GLU A N 1
ATOM 1120 C CA . GLU A 1 145 ? 2.717 10.773 21.821 1.00 80.00 145 GLU A CA 1
ATOM 1121 C C . GLU A 1 145 ? 3.396 11.631 20.739 1.00 80.00 145 GLU A C 1
ATOM 1123 O O . GLU A 1 145 ? 2.875 11.797 19.635 1.00 80.00 145 GLU A O 1
ATOM 1128 N N . SER A 1 146 ? 4.617 12.095 21.017 1.00 82.44 146 SER A N 1
ATOM 1129 C CA . SER A 1 146 ? 5.438 12.885 20.096 1.00 82.44 146 SER A CA 1
ATOM 1130 C C . SER A 1 146 ? 5.858 12.147 18.815 1.00 82.44 146 SER A C 1
ATOM 1132 O O . SER A 1 146 ? 6.172 12.801 17.821 1.00 82.44 146 SER A O 1
ATOM 1134 N N . ILE A 1 147 ? 5.849 10.807 18.797 1.00 83.75 147 ILE A N 1
ATOM 1135 C CA . ILE A 1 147 ? 6.287 10.012 17.636 1.00 83.75 147 ILE A CA 1
ATOM 1136 C C . ILE A 1 147 ? 5.208 9.914 16.554 1.00 83.75 147 ILE A C 1
ATOM 1138 O O . ILE A 1 147 ? 5.531 9.829 15.364 1.00 83.75 147 ILE A O 1
ATOM 1142 N N . TYR A 1 148 ? 3.929 9.895 16.941 1.00 87.00 148 TYR A N 1
ATOM 1143 C CA . TYR A 1 148 ? 2.836 9.609 16.007 1.00 87.00 148 TYR A CA 1
ATOM 1144 C C . TYR A 1 148 ? 2.768 10.573 14.819 1.00 87.00 148 TYR A C 1
ATOM 1146 O O . TYR A 1 148 ? 2.603 10.076 13.706 1.00 87.00 148 TYR A O 1
ATOM 1154 N N . PRO A 1 149 ? 2.9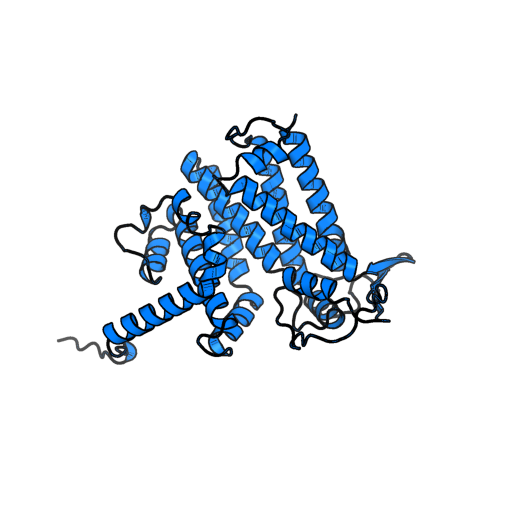46 11.902 14.978 1.00 89.00 149 PRO A N 1
ATOM 1155 C CA . PRO A 1 149 ? 2.965 12.815 13.838 1.00 89.00 149 PRO A CA 1
ATOM 1156 C C . PRO A 1 149 ? 4.025 12.443 12.796 1.00 89.00 149 PRO A C 1
ATOM 1158 O O . PRO A 1 149 ? 3.725 12.427 11.605 1.00 89.00 149 PRO A O 1
ATOM 1161 N N . THR A 1 150 ? 5.236 12.071 13.229 1.00 89.12 150 THR A N 1
ATOM 1162 C CA . THR A 1 150 ? 6.310 11.663 12.313 1.00 89.12 150 THR A CA 1
ATOM 1163 C C . THR A 1 150 ? 5.974 10.356 11.605 1.00 89.12 150 THR A C 1
ATOM 1165 O O . THR A 1 150 ? 6.096 10.276 10.385 1.00 89.12 150 THR A O 1
ATOM 1168 N N . ILE A 1 151 ? 5.508 9.337 12.336 1.00 90.50 151 ILE A N 1
ATOM 1169 C CA . ILE A 1 151 ? 5.165 8.048 11.718 1.00 90.50 151 ILE A CA 1
ATOM 1170 C C . ILE A 1 151 ? 3.972 8.192 10.766 1.00 90.50 151 ILE A C 1
ATOM 1172 O O . ILE A 1 151 ? 3.999 7.644 9.668 1.00 90.50 151 ILE A O 1
ATOM 1176 N N . TYR A 1 152 ? 2.935 8.943 11.136 1.00 91.25 152 TYR A N 1
ATOM 1177 C CA . TYR A 1 152 ? 1.797 9.181 10.247 1.00 91.25 152 TYR A CA 1
ATOM 1178 C C . TYR A 1 152 ? 2.183 10.015 9.024 1.00 91.25 152 TYR A C 1
ATOM 1180 O O . TYR A 1 152 ? 1.632 9.774 7.952 1.00 91.25 152 TYR A O 1
ATOM 1188 N N . GLY A 1 153 ? 3.138 10.939 9.165 1.00 91.62 153 GLY A N 1
ATOM 1189 C CA . GLY A 1 153 ? 3.758 11.638 8.040 1.00 91.62 153 GLY A CA 1
ATOM 1190 C C . GLY A 1 153 ? 4.431 10.666 7.073 1.00 91.62 153 GLY A C 1
ATOM 1191 O O . GLY A 1 153 ? 4.134 10.697 5.887 1.00 91.62 153 GLY A O 1
ATOM 1192 N N . ILE A 1 154 ? 5.231 9.727 7.587 1.00 93.38 154 ILE A N 1
ATOM 1193 C CA . ILE A 1 154 ? 5.859 8.672 6.776 1.00 93.38 154 ILE A CA 1
ATOM 1194 C C . ILE A 1 154 ? 4.805 7.830 6.050 1.00 93.38 154 ILE A C 1
ATOM 1196 O O . ILE A 1 154 ? 4.914 7.633 4.848 1.00 93.38 154 ILE A O 1
ATOM 1200 N N . LEU A 1 155 ? 3.766 7.364 6.751 1.00 92.75 155 LEU A N 1
ATOM 1201 C CA . LEU A 1 155 ? 2.721 6.530 6.146 1.00 92.75 155 LEU A CA 1
ATOM 1202 C C . LEU A 1 155 ? 1.944 7.272 5.0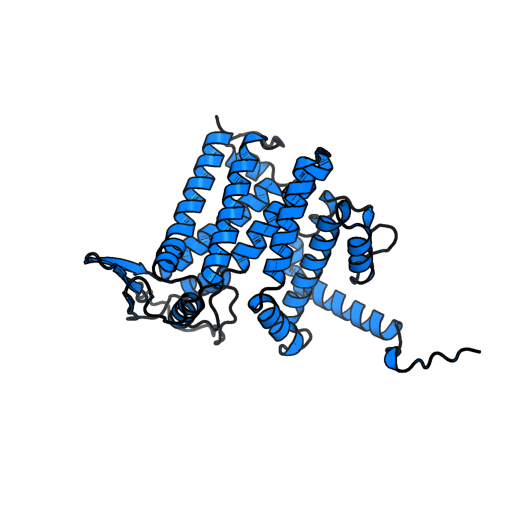45 1.00 92.75 155 LEU A C 1
ATOM 1204 O O . LEU A 1 155 ? 1.620 6.662 4.027 1.00 92.75 155 LEU A O 1
ATOM 1208 N N . ASN A 1 156 ? 1.681 8.570 5.234 1.00 91.12 156 ASN A N 1
ATOM 1209 C CA . ASN A 1 156 ? 1.079 9.429 4.212 1.00 91.12 156 ASN A CA 1
ATOM 1210 C C . ASN A 1 156 ? 2.012 9.624 3.012 1.00 91.12 156 ASN A C 1
ATOM 1212 O O . ASN A 1 156 ? 1.599 9.472 1.872 1.00 91.12 156 ASN A O 1
ATOM 1216 N N . GLU A 1 157 ? 3.286 9.921 3.256 1.00 92.31 157 GLU A N 1
ATOM 1217 C CA . GLU A 1 157 ? 4.280 10.074 2.195 1.00 92.31 157 GLU A CA 1
ATOM 1218 C C . GLU A 1 157 ? 4.434 8.797 1.357 1.00 92.31 157 GLU A C 1
ATOM 1220 O O . GLU A 1 157 ? 4.610 8.870 0.137 1.00 92.31 157 GLU A O 1
ATOM 1225 N N . SER A 1 158 ? 4.366 7.627 2.000 1.00 93.56 158 SER A N 1
ATOM 1226 C CA . SER A 1 158 ? 4.378 6.323 1.339 1.00 93.56 158 SER A CA 1
ATOM 1227 C C . SER A 1 158 ? 3.148 6.117 0.456 1.00 93.56 158 SER A C 1
ATOM 1229 O O . SER A 1 158 ? 3.303 5.686 -0.686 1.00 93.56 158 SER A O 1
ATOM 1231 N N . SER A 1 159 ? 1.940 6.424 0.954 1.00 89.75 159 SER A N 1
ATOM 1232 C CA . SER A 1 159 ? 0.718 6.293 0.148 1.00 89.75 159 SER A CA 1
ATOM 1233 C C . SER A 1 159 ? 0.709 7.285 -1.008 1.00 89.75 159 SER A C 1
ATOM 1235 O O . SER A 1 159 ? 0.492 6.877 -2.141 1.00 89.75 159 SER A O 1
ATOM 1237 N N . GLU A 1 160 ? 1.040 8.551 -0.761 1.00 89.75 160 GLU A N 1
ATOM 1238 C CA . GLU A 1 160 ? 1.115 9.582 -1.798 1.00 89.75 160 GLU A CA 1
ATOM 1239 C C . GLU A 1 160 ? 2.124 9.222 -2.890 1.00 89.75 160 GLU A C 1
ATOM 1241 O O . GLU A 1 160 ? 1.811 9.354 -4.068 1.00 89.75 160 GLU A O 1
ATOM 1246 N N . THR A 1 161 ? 3.309 8.717 -2.526 1.00 92.19 161 THR A N 1
ATOM 1247 C CA . THR A 1 161 ? 4.324 8.301 -3.510 1.00 92.19 161 THR A CA 1
ATOM 1248 C C . THR A 1 161 ? 3.834 7.124 -4.359 1.00 92.19 161 THR A C 1
ATOM 1250 O O . THR A 1 161 ? 4.069 7.106 -5.567 1.00 92.19 161 THR A O 1
ATOM 1253 N N . ALA A 1 162 ? 3.138 6.158 -3.751 1.00 90.19 162 ALA A N 1
ATOM 1254 C CA . ALA A 1 162 ? 2.560 5.026 -4.471 1.00 90.19 162 ALA A CA 1
ATOM 1255 C C . ALA A 1 162 ? 1.436 5.472 -5.421 1.00 90.19 162 ALA A C 1
ATOM 1257 O O . ALA A 1 162 ? 1.477 5.147 -6.601 1.00 90.19 162 ALA A O 1
ATOM 1258 N N . THR A 1 163 ? 0.505 6.305 -4.950 1.00 86.62 163 THR A N 1
ATOM 1259 C CA . THR A 1 163 ? -0.552 6.898 -5.782 1.00 86.62 163 THR A CA 1
ATOM 1260 C C . THR A 1 163 ? 0.024 7.743 -6.918 1.00 86.62 163 THR A C 1
ATOM 1262 O O . THR A 1 163 ? -0.496 7.734 -8.029 1.00 86.62 163 THR A O 1
ATOM 1265 N N . ASP A 1 164 ? 1.090 8.501 -6.667 1.00 88.62 164 ASP A N 1
ATOM 1266 C CA . ASP A 1 164 ? 1.757 9.304 -7.690 1.00 88.62 164 ASP A CA 1
ATOM 1267 C C . ASP A 1 164 ? 2.367 8.393 -8.773 1.00 88.62 164 ASP A C 1
ATOM 1269 O O . ASP A 1 164 ? 2.183 8.650 -9.961 1.00 88.62 164 ASP A O 1
ATOM 1273 N N . PHE A 1 165 ? 3.010 7.290 -8.387 1.00 90.31 165 PHE A N 1
ATOM 1274 C CA . PHE A 1 165 ? 3.505 6.291 -9.336 1.00 90.31 165 PHE A CA 1
ATOM 1275 C C . PHE A 1 165 ? 2.372 5.643 -10.151 1.00 90.31 165 PHE A C 1
ATOM 1277 O O . PHE A 1 165 ? 2.430 5.663 -11.377 1.00 90.31 165 PHE A O 1
ATOM 1284 N N . ASP A 1 166 ? 1.331 5.128 -9.491 1.00 84.69 166 ASP A N 1
ATOM 1285 C CA . ASP A 1 166 ? 0.242 4.392 -10.154 1.00 84.69 166 ASP A CA 1
ATOM 1286 C C . ASP A 1 166 ? -0.589 5.315 -11.081 1.00 84.69 166 ASP A C 1
ATOM 1288 O O . ASP A 1 166 ? -1.109 4.888 -12.106 1.00 84.69 166 ASP A O 1
ATOM 1292 N N . ASN A 1 167 ? -0.635 6.629 -10.817 1.00 84.62 167 ASN A N 1
ATOM 1293 C CA . ASN A 1 167 ? -1.240 7.603 -11.738 1.00 84.62 167 ASN A CA 1
ATOM 1294 C C . ASN A 1 167 ? -0.389 7.897 -12.992 1.00 84.62 167 ASN A C 1
ATOM 1296 O O . ASN A 1 167 ? -0.804 8.695 -13.828 1.00 84.62 167 ASN A O 1
ATOM 1300 N N . ARG A 1 168 ? 0.797 7.297 -13.159 1.00 87.81 168 ARG A N 1
ATOM 1301 C CA . ARG A 1 168 ? 1.670 7.485 -14.332 1.00 87.81 168 ARG A CA 1
ATOM 1302 C C . ARG A 1 168 ? 1.796 6.184 -15.131 1.00 87.81 168 ARG A C 1
ATOM 1304 O O . ARG A 1 168 ? 2.782 5.460 -14.960 1.00 87.81 168 ARG A O 1
ATOM 1311 N N . PRO A 1 169 ? 0.859 5.905 -16.057 1.00 84.62 169 PRO A N 1
ATOM 1312 C CA . PRO A 1 169 ? 0.869 4.679 -16.852 1.00 84.62 169 PRO A CA 1
ATOM 1313 C C . PRO A 1 169 ? 2.193 4.424 -17.581 1.00 84.62 169 PRO A C 1
ATOM 1315 O O . PRO A 1 169 ? 2.643 3.281 -17.634 1.00 84.62 169 PRO A O 1
ATOM 1318 N N . ALA A 1 170 ? 2.847 5.473 -18.093 1.00 87.12 170 ALA A N 1
ATOM 1319 C CA . ALA A 1 170 ? 4.147 5.371 -18.757 1.00 87.12 170 ALA A CA 1
ATOM 1320 C C . ALA A 1 170 ? 5.237 4.760 -17.867 1.00 87.12 170 ALA A C 1
ATOM 1322 O O . ALA A 1 170 ? 5.976 3.882 -18.309 1.00 87.12 170 ALA A O 1
ATOM 1323 N N . VAL A 1 171 ? 5.320 5.180 -16.600 1.00 88.44 171 VAL A N 1
ATOM 1324 C CA . VAL A 1 171 ? 6.332 4.679 -15.657 1.00 88.44 171 VAL A CA 1
ATOM 1325 C C . VAL A 1 171 ? 6.061 3.215 -15.322 1.00 88.44 171 VAL A C 1
ATOM 1327 O O . VAL A 1 171 ? 6.982 2.394 -15.321 1.00 88.44 171 VAL A O 1
ATOM 1330 N N . GLY A 1 172 ? 4.789 2.878 -15.090 1.00 87.25 172 GLY A N 1
ATOM 1331 C CA . GLY A 1 172 ? 4.345 1.500 -14.902 1.00 87.25 172 GLY A CA 1
ATOM 1332 C C . GLY A 1 172 ? 4.713 0.621 -16.098 1.00 87.25 172 GLY A C 1
ATOM 1333 O O . GLY A 1 172 ? 5.334 -0.424 -15.914 1.00 87.25 172 GLY A O 1
ATOM 1334 N N . SER A 1 173 ? 4.410 1.057 -17.325 1.00 86.12 173 SER A N 1
ATOM 1335 C CA . SER A 1 173 ? 4.721 0.332 -18.570 1.00 86.12 173 SER A CA 1
ATOM 1336 C C . SER A 1 173 ? 6.226 0.137 -18.770 1.00 86.12 173 SER A C 1
ATOM 1338 O O . SER A 1 173 ? 6.690 -0.988 -18.972 1.00 86.12 173 SER A O 1
ATOM 1340 N N . LEU A 1 174 ? 7.008 1.205 -18.589 1.00 87.69 174 LEU A N 1
ATOM 1341 C CA . LEU A 1 174 ? 8.465 1.186 -18.675 1.00 87.69 174 LEU A CA 1
ATOM 1342 C C . LEU A 1 174 ? 9.073 0.166 -17.702 1.00 87.69 174 LEU A C 1
ATOM 1344 O O . LEU A 1 174 ? 9.849 -0.698 -18.116 1.00 87.69 174 LEU A O 1
ATOM 1348 N N . LEU A 1 175 ? 8.698 0.217 -16.418 1.00 87.69 175 LEU A N 1
ATOM 1349 C CA . LEU A 1 175 ? 9.194 -0.747 -15.434 1.00 87.69 175 LEU A CA 1
ATOM 1350 C C . LEU A 1 175 ? 8.692 -2.165 -15.717 1.00 87.69 175 LEU A C 1
ATOM 1352 O O . LEU A 1 175 ? 9.468 -3.105 -15.578 1.00 87.69 175 LEU A O 1
ATOM 1356 N N . SER A 1 176 ? 7.448 -2.333 -16.170 1.00 85.75 176 SER A N 1
ATOM 1357 C CA . SER A 1 176 ? 6.893 -3.641 -16.553 1.00 85.75 176 SER A CA 1
ATOM 1358 C C . SER A 1 176 ? 7.737 -4.295 -17.648 1.00 85.75 176 SER A C 1
ATOM 1360 O O . SER A 1 176 ? 8.200 -5.428 -17.494 1.00 85.75 176 SER A O 1
ATOM 1362 N N . ARG A 1 177 ? 8.050 -3.531 -18.702 1.00 84.81 177 ARG A N 1
ATOM 1363 C CA . ARG A 1 177 ? 8.906 -3.953 -19.817 1.00 84.81 177 ARG A CA 1
ATOM 1364 C C . ARG A 1 177 ? 10.328 -4.285 -19.370 1.00 84.81 177 ARG A C 1
ATOM 1366 O O . ARG A 1 177 ? 10.900 -5.269 -19.833 1.00 84.81 177 ARG A O 1
ATOM 1373 N N . MET A 1 178 ? 10.909 -3.485 -18.478 1.00 82.12 178 MET A N 1
ATOM 1374 C CA . MET A 1 178 ? 12.271 -3.707 -17.973 1.00 82.12 178 MET A CA 1
ATOM 1375 C C . MET A 1 178 ? 12.380 -4.910 -17.030 1.00 82.12 178 MET A C 1
ATOM 1377 O O . MET A 1 178 ? 13.408 -5.585 -17.015 1.00 82.12 178 MET A O 1
ATOM 1381 N N . LEU A 1 179 ? 11.337 -5.168 -16.242 1.00 79.44 179 LEU A N 1
ATOM 1382 C CA . LEU A 1 179 ? 11.273 -6.265 -15.277 1.00 79.44 179 LEU A CA 1
ATOM 1383 C C . LEU A 1 179 ? 10.783 -7.579 -15.907 1.00 79.44 179 LEU A C 1
ATOM 1385 O O . LEU A 1 179 ? 10.956 -8.638 -15.305 1.00 79.44 179 LEU A O 1
ATOM 1389 N N . GLY A 1 180 ? 10.171 -7.527 -17.095 1.00 76.06 180 GLY A N 1
ATOM 1390 C CA . GLY A 1 180 ? 9.517 -8.685 -17.708 1.00 76.06 180 GLY A CA 1
ATOM 1391 C C . GLY A 1 180 ? 8.307 -9.161 -16.900 1.00 76.06 180 GLY A C 1
ATOM 1392 O O . GLY A 1 180 ? 8.092 -10.366 -16.757 1.00 76.06 180 GLY A O 1
ATOM 1393 N N . ILE A 1 181 ? 7.563 -8.220 -16.316 1.00 76.25 181 ILE A N 1
ATOM 1394 C CA . ILE A 1 181 ? 6.325 -8.481 -15.576 1.00 76.25 181 ILE A CA 1
ATOM 1395 C C . ILE A 1 181 ? 5.149 -7.851 -16.310 1.00 76.25 181 ILE A C 1
ATOM 1397 O O . ILE A 1 181 ? 5.319 -6.851 -16.998 1.00 76.25 181 ILE A O 1
ATOM 1401 N N . GLU A 1 182 ? 3.957 -8.414 -16.126 1.00 72.31 182 GLU A N 1
ATOM 1402 C CA . GLU A 1 182 ? 2.745 -7.935 -16.799 1.00 72.31 182 GLU A CA 1
ATOM 1403 C C . GLU A 1 182 ? 2.416 -6.482 -16.415 1.00 72.31 182 GLU A C 1
ATOM 1405 O O . GLU A 1 182 ? 2.064 -5.670 -17.269 1.00 72.31 182 GLU A O 1
ATOM 1410 N N . HIS A 1 183 ? 2.553 -6.143 -15.126 1.00 77.81 183 HIS A N 1
ATOM 1411 C CA . HIS A 1 183 ? 2.247 -4.802 -14.639 1.00 77.81 183 HIS A CA 1
ATOM 1412 C C . HIS A 1 183 ? 2.952 -4.441 -13.322 1.00 77.81 183 HIS A C 1
ATOM 1414 O O . HIS A 1 183 ? 2.682 -5.016 -12.263 1.00 77.81 183 HIS A O 1
ATOM 1420 N N . ALA A 1 184 ? 3.824 -3.439 -13.373 1.00 85.38 184 ALA A N 1
ATOM 1421 C CA . ALA A 1 184 ? 4.454 -2.813 -12.220 1.00 85.38 184 ALA A CA 1
ATOM 1422 C C . ALA A 1 184 ? 3.495 -1.798 -11.575 1.00 85.38 184 ALA A C 1
ATOM 1424 O O . ALA A 1 184 ? 3.157 -0.797 -12.195 1.00 85.38 184 ALA A O 1
ATOM 1425 N N . ASN A 1 185 ? 3.095 -2.047 -10.325 1.00 86.62 185 ASN A N 1
ATOM 1426 C CA . ASN A 1 185 ? 2.280 -1.149 -9.493 1.00 86.62 185 ASN A CA 1
ATOM 1427 C C . ASN A 1 185 ? 2.779 -1.152 -8.043 1.00 86.62 185 ASN A C 1
ATOM 1429 O O . ASN A 1 185 ? 3.365 -2.144 -7.590 1.00 86.62 185 ASN A O 1
ATOM 1433 N N . LEU A 1 186 ? 2.503 -0.080 -7.298 1.00 88.38 186 LEU A N 1
ATOM 1434 C CA . LEU A 1 186 ? 2.906 0.072 -5.893 1.00 88.38 186 LEU A CA 1
ATOM 1435 C C . LEU A 1 186 ? 1.748 -0.108 -4.904 1.00 88.38 186 LEU A C 1
ATOM 1437 O O . LEU A 1 186 ? 1.833 0.315 -3.745 1.00 88.38 186 LEU A O 1
ATOM 1441 N N . LEU A 1 187 ? 0.707 -0.841 -5.308 1.00 81.62 187 LEU A N 1
ATOM 1442 C CA . LEU A 1 187 ? -0.481 -1.102 -4.490 1.00 81.62 187 LEU A CA 1
ATOM 1443 C C . LEU A 1 187 ? -0.152 -1.711 -3.118 1.00 81.62 187 LEU A C 1
ATOM 1445 O O . LEU A 1 187 ? -0.821 -1.403 -2.133 1.00 81.62 187 LEU A O 1
ATOM 1449 N N . LYS A 1 188 ? 0.894 -2.543 -3.006 1.00 82.62 188 LYS A N 1
ATOM 1450 C CA . LYS A 1 188 ? 1.330 -3.102 -1.711 1.00 82.62 188 LYS A CA 1
ATOM 1451 C C . LYS A 1 188 ? 1.744 -2.014 -0.725 1.00 82.62 188 LYS A C 1
ATOM 1453 O O . LYS A 1 188 ? 1.353 -2.085 0.440 1.00 82.62 188 LYS A O 1
ATOM 1458 N N . ILE A 1 189 ? 2.505 -1.019 -1.181 1.00 88.62 189 ILE A N 1
ATOM 1459 C CA . ILE A 1 189 ? 2.945 0.116 -0.360 1.00 88.62 189 ILE A CA 1
ATOM 1460 C C . ILE A 1 189 ? 1.727 0.963 0.016 1.00 88.62 189 ILE A C 1
ATOM 1462 O O . ILE A 1 189 ? 1.515 1.213 1.202 1.00 88.62 189 ILE A O 1
ATOM 1466 N N . LEU A 1 190 ? 0.887 1.301 -0.969 1.00 86.38 190 LEU A N 1
ATOM 1467 C CA . LEU A 1 190 ? -0.329 2.100 -0.787 1.00 86.38 190 LEU A CA 1
ATOM 1468 C C . LEU A 1 190 ? -1.294 1.488 0.239 1.00 86.38 190 LEU A C 1
ATOM 1470 O O . LEU A 1 190 ? -1.740 2.151 1.177 1.00 86.38 190 LEU A O 1
ATOM 1474 N N . VAL A 1 191 ? -1.629 0.207 0.070 1.00 79.69 191 VAL A N 1
ATOM 1475 C CA . VAL A 1 191 ? -2.586 -0.490 0.938 1.00 79.69 191 VAL A CA 1
ATOM 1476 C C . VAL A 1 191 ? -2.000 -0.686 2.332 1.00 79.69 191 VAL A C 1
ATOM 1478 O O . VAL A 1 191 ? -2.710 -0.477 3.318 1.00 79.69 191 VAL A O 1
ATOM 1481 N N . SER A 1 192 ? -0.720 -1.056 2.433 1.00 84.19 192 SER A N 1
ATOM 1482 C CA . SER A 1 192 ? -0.073 -1.295 3.726 1.00 84.19 192 SER A CA 1
ATOM 1483 C C . SER A 1 192 ? 0.020 -0.016 4.548 1.00 84.19 192 SER A C 1
ATOM 1485 O O . SER A 1 192 ? -0.384 -0.023 5.710 1.00 84.19 192 SER A O 1
ATOM 1487 N N . SER A 1 193 ? 0.491 1.095 3.971 1.00 88.94 193 SER A N 1
ATOM 1488 C CA . SER A 1 193 ? 0.677 2.336 4.727 1.00 88.94 193 SER A CA 1
ATOM 1489 C C . SER A 1 193 ? -0.651 2.894 5.256 1.00 88.94 193 SER A C 1
ATOM 1491 O O . SER A 1 193 ? -0.769 3.213 6.445 1.00 88.94 193 SER A O 1
ATOM 1493 N N . ASN A 1 194 ? -1.686 2.905 4.410 1.00 84.25 194 ASN A N 1
ATOM 1494 C CA . ASN A 1 194 ? -3.036 3.326 4.780 1.00 84.25 194 ASN A CA 1
ATOM 1495 C C . ASN A 1 194 ? -3.664 2.408 5.840 1.00 84.25 194 ASN A C 1
ATOM 1497 O O . ASN A 1 194 ? -4.266 2.895 6.802 1.00 84.25 194 ASN A O 1
ATOM 1501 N N . LEU A 1 195 ? -3.517 1.084 5.695 1.00 80.88 195 LEU A N 1
ATOM 1502 C CA . LEU A 1 195 ? -4.030 0.119 6.668 1.00 80.88 195 LEU A CA 1
ATOM 1503 C C . LEU A 1 195 ? -3.363 0.314 8.031 1.00 80.88 195 LEU A C 1
ATOM 1505 O O . LEU A 1 195 ? -4.069 0.418 9.032 1.00 80.88 195 LEU A O 1
ATOM 1509 N N . ILE A 1 196 ? -2.031 0.415 8.065 1.00 85.44 196 ILE A N 1
ATOM 1510 C CA . ILE A 1 196 ? -1.272 0.594 9.306 1.00 85.44 196 ILE A CA 1
ATOM 1511 C C . ILE A 1 196 ? -1.740 1.850 10.045 1.00 85.44 196 ILE A C 1
ATOM 1513 O O . ILE A 1 196 ? -2.031 1.795 11.244 1.00 85.44 196 ILE A O 1
ATOM 1517 N N . LYS A 1 197 ? -1.874 2.968 9.318 1.00 87.81 197 LYS A N 1
ATOM 1518 C CA . LYS A 1 197 ? -2.331 4.244 9.876 1.00 87.81 197 LYS A CA 1
ATOM 1519 C C . LYS A 1 197 ? -3.751 4.142 10.431 1.00 87.81 197 LYS A C 1
ATOM 1521 O O . LYS A 1 197 ? -3.972 4.474 11.594 1.00 87.81 197 LYS A O 1
ATOM 1526 N N . SER A 1 198 ? -4.699 3.655 9.628 1.00 82.69 198 SER A N 1
ATOM 1527 C CA . SER A 1 198 ? -6.109 3.526 10.024 1.00 82.69 198 SER A CA 1
ATOM 1528 C C . SER A 1 198 ? -6.284 2.625 11.249 1.00 82.69 198 SER A C 1
ATOM 1530 O O . SER A 1 198 ? -7.004 2.978 12.181 1.00 82.69 198 SER A O 1
ATOM 1532 N N . MET A 1 199 ? -5.599 1.478 11.269 1.00 81.44 199 MET A N 1
ATOM 1533 C CA . MET A 1 199 ? -5.648 0.533 12.385 1.00 81.44 199 MET A CA 1
ATOM 1534 C C . MET A 1 199 ? -5.101 1.150 13.675 1.00 81.44 199 MET A C 1
ATOM 1536 O O . MET A 1 199 ? -5.721 1.031 14.730 1.00 81.44 199 MET A O 1
ATOM 1540 N N . ASN A 1 200 ? -3.959 1.839 13.604 1.00 86.25 200 ASN A N 1
ATOM 1541 C CA . ASN A 1 200 ? -3.374 2.464 14.784 1.00 86.25 200 ASN A CA 1
ATOM 1542 C C . ASN A 1 200 ? -4.199 3.663 15.287 1.00 86.25 200 ASN A C 1
ATOM 1544 O O . ASN A 1 200 ? -4.399 3.788 16.494 1.00 86.25 200 ASN A O 1
ATOM 1548 N N . LEU A 1 201 ? -4.724 4.505 14.390 1.00 86.12 201 LEU A N 1
ATOM 1549 C CA . LEU A 1 201 ? -5.612 5.611 14.758 1.00 86.12 201 LEU A CA 1
ATOM 1550 C C . LEU A 1 201 ? -6.871 5.110 15.471 1.00 86.12 201 LEU A C 1
ATOM 1552 O O . LEU A 1 201 ? -7.232 5.649 16.517 1.00 86.12 201 LEU A O 1
ATOM 1556 N N . LEU A 1 202 ? -7.503 4.051 14.950 1.00 81.50 202 LEU A N 1
ATOM 1557 C CA . LEU A 1 202 ? -8.680 3.463 15.582 1.00 81.50 202 LEU A CA 1
ATOM 1558 C C . LEU A 1 202 ? -8.350 2.917 16.971 1.00 81.50 202 LEU A C 1
ATOM 1560 O O . LEU A 1 202 ? -9.055 3.222 17.928 1.00 81.50 202 LEU A O 1
ATOM 1564 N N . ARG A 1 203 ? -7.258 2.157 17.099 1.00 80.31 203 ARG A N 1
ATOM 1565 C CA . ARG A 1 203 ? -6.803 1.630 18.389 1.00 80.31 203 ARG A CA 1
ATOM 1566 C C . ARG A 1 203 ? -6.628 2.749 19.418 1.00 80.31 203 ARG A C 1
ATOM 1568 O O . ARG A 1 203 ? -7.127 2.659 20.536 1.00 80.31 203 ARG A O 1
ATOM 1575 N N . ARG A 1 204 ? -5.953 3.833 19.035 1.00 84.19 204 ARG A N 1
ATOM 1576 C CA . ARG A 1 204 ? -5.737 4.983 19.920 1.00 84.19 204 ARG A CA 1
ATOM 1577 C C . ARG A 1 204 ? -7.034 5.703 20.258 1.00 84.19 204 ARG A C 1
ATOM 1579 O O . ARG A 1 204 ? -7.207 6.122 21.400 1.00 84.19 204 ARG A O 1
ATOM 1586 N N . PHE A 1 205 ? -7.959 5.819 19.308 1.00 84.50 205 PHE A N 1
ATOM 1587 C CA . PHE A 1 205 ? -9.300 6.322 19.583 1.00 84.50 205 PHE A CA 1
ATOM 1588 C C . PHE A 1 205 ? -10.037 5.423 20.585 1.00 84.50 205 PHE A C 1
ATOM 1590 O O . PHE A 1 205 ? -10.654 5.931 21.516 1.00 84.50 205 PHE A O 1
ATOM 1597 N N . GLU A 1 206 ? -9.943 4.097 20.463 1.00 80.44 206 GLU A N 1
ATOM 1598 C CA . GLU A 1 206 ? -10.562 3.181 21.421 1.00 80.44 206 GLU A CA 1
ATOM 1599 C C . GLU A 1 206 ? -10.010 3.351 22.840 1.00 80.44 206 GLU A C 1
ATOM 1601 O O . GLU A 1 206 ? -10.803 3.323 23.784 1.00 80.44 206 GLU A O 1
ATOM 1606 N N . GLU A 1 207 ? -8.697 3.560 22.973 1.00 81.56 207 GLU A N 1
ATOM 1607 C CA . GLU A 1 207 ? -8.001 3.747 24.252 1.00 81.56 207 GLU A CA 1
ATOM 1608 C C . GLU A 1 207 ? -8.261 5.127 24.886 1.00 81.56 207 GLU A C 1
ATOM 1610 O O . GLU A 1 207 ? -8.455 5.219 26.097 1.00 81.56 207 GLU A O 1
ATOM 1615 N N . THR A 1 208 ? -8.266 6.200 24.090 1.00 83.81 208 THR A N 1
ATOM 1616 C CA . THR A 1 208 ? -8.300 7.593 24.589 1.00 83.81 208 THR A CA 1
ATOM 1617 C C . THR A 1 208 ? -9.668 8.263 24.490 1.00 83.81 208 THR A C 1
ATOM 1619 O O . THR A 1 208 ? -9.919 9.241 25.188 1.00 83.81 208 THR A O 1
ATOM 1622 N N . LYS A 1 209 ? -10.546 7.765 23.612 1.00 83.19 209 LYS A N 1
ATOM 1623 C CA . LYS A 1 209 ? -11.838 8.369 23.243 1.00 83.19 209 LYS A CA 1
ATOM 1624 C C . LYS A 1 209 ? -11.743 9.816 22.732 1.00 83.19 209 LYS A C 1
ATOM 1626 O O . LYS A 1 209 ? -12.730 10.546 22.768 1.00 83.19 209 LYS A O 1
ATOM 1631 N N . ALA A 1 210 ? -10.579 10.232 22.231 1.00 85.25 210 ALA A N 1
ATOM 1632 C CA . ALA A 1 210 ? -10.353 11.595 21.762 1.00 85.25 210 ALA A CA 1
ATOM 1633 C C . ALA A 1 210 ? -10.988 11.845 20.376 1.00 85.25 210 ALA A C 1
ATOM 1635 O O . ALA A 1 210 ? -10.718 11.125 19.414 1.00 85.25 210 ALA A O 1
ATOM 1636 N N . THR A 1 211 ? -11.832 12.872 20.253 1.00 84.25 211 THR A N 1
ATOM 1637 C CA . THR A 1 211 ? -12.630 13.147 19.038 1.00 84.25 211 THR A CA 1
ATOM 1638 C C . THR A 1 211 ? -11.790 13.545 17.825 1.00 84.25 211 THR A C 1
ATOM 1640 O O . THR A 1 211 ? -12.111 13.159 16.705 1.00 84.25 211 THR A O 1
ATOM 1643 N N . ASN A 1 212 ? -10.668 14.234 18.035 1.00 86.94 212 ASN A N 1
ATOM 1644 C CA . ASN A 1 212 ? -9.707 14.572 16.982 1.00 86.94 212 ASN A CA 1
ATOM 1645 C C . ASN A 1 212 ? -9.140 13.324 16.278 1.00 86.94 212 ASN A C 1
ATOM 1647 O O . ASN A 1 212 ? -8.910 13.344 15.072 1.00 86.94 212 ASN A O 1
ATOM 1651 N N . LEU A 1 213 ? -8.945 12.218 17.007 1.00 84.38 213 LEU A N 1
ATOM 1652 C CA . LEU A 1 213 ? -8.500 10.960 16.407 1.00 84.38 213 LEU A CA 1
ATOM 1653 C C . LEU A 1 213 ? -9.589 10.346 15.527 1.00 84.38 213 LEU A C 1
ATOM 1655 O O . LEU A 1 213 ? -9.269 9.786 14.485 1.00 84.38 213 LEU A O 1
ATOM 1659 N N . LEU A 1 214 ? -10.865 10.483 15.897 1.00 82.06 214 LEU A N 1
ATOM 1660 C CA . LEU A 1 214 ? -11.987 9.985 15.096 1.00 82.06 214 LEU A CA 1
ATOM 1661 C C . LEU A 1 214 ? -12.112 10.726 13.755 1.00 82.06 214 LEU A C 1
ATOM 1663 O O . LEU A 1 214 ? -12.388 10.105 12.725 1.00 82.06 214 LEU A O 1
ATOM 1667 N N . GLU A 1 215 ? -11.861 12.036 13.740 1.00 85.75 215 GLU A N 1
ATOM 1668 C CA . GLU A 1 215 ? -11.791 12.816 12.498 1.00 85.75 215 GLU A CA 1
ATOM 1669 C C . GLU A 1 215 ? -10.656 12.323 11.591 1.00 85.75 215 GLU A C 1
ATOM 1671 O O . GLU A 1 215 ? -10.855 12.129 10.390 1.00 85.75 215 GLU A O 1
ATOM 1676 N N . GLU A 1 216 ? -9.480 12.049 12.160 1.00 84.38 216 GLU A N 1
ATOM 1677 C CA . GLU A 1 216 ? -8.340 11.503 11.418 1.00 84.38 216 GLU A CA 1
ATOM 1678 C C . GLU A 1 216 ? -8.588 10.071 10.919 1.00 84.38 216 GLU A C 1
ATOM 1680 O O . GLU A 1 216 ? -8.236 9.757 9.778 1.00 84.38 216 GLU A O 1
ATOM 1685 N N . VAL A 1 217 ? -9.263 9.216 11.704 1.00 83.25 217 VAL A N 1
ATOM 1686 C CA . VAL A 1 217 ? -9.743 7.902 11.232 1.00 83.25 217 VAL A CA 1
ATOM 1687 C C . VAL A 1 217 ? -10.661 8.102 10.031 1.00 83.25 217 VAL A C 1
ATOM 1689 O O . VAL A 1 217 ? -10.466 7.462 9.002 1.00 83.25 217 VAL A O 1
ATOM 1692 N N . THR A 1 218 ? -11.621 9.025 10.116 1.00 83.06 218 THR A N 1
ATOM 1693 C CA . THR A 1 218 ? -12.582 9.287 9.035 1.00 83.06 218 THR A CA 1
ATOM 1694 C C . THR A 1 218 ? -11.883 9.721 7.748 1.00 83.06 218 THR A C 1
ATOM 1696 O O . THR A 1 218 ? -12.169 9.178 6.678 1.00 83.06 218 THR A O 1
ATOM 1699 N N . LYS A 1 219 ? -10.925 10.654 7.835 1.00 83.94 219 LYS A N 1
ATOM 1700 C CA . LYS A 1 219 ? -10.120 11.088 6.681 1.00 83.94 219 LYS A CA 1
ATOM 1701 C C . LYS A 1 219 ? -9.324 9.925 6.087 1.00 83.94 219 LYS A C 1
ATOM 1703 O O . LYS A 1 219 ? -9.360 9.725 4.874 1.00 83.94 219 LYS A O 1
ATOM 1708 N N . SER A 1 220 ? -8.653 9.137 6.931 1.00 80.88 220 SER A N 1
ATOM 1709 C CA . SER A 1 220 ? -7.826 8.004 6.495 1.00 80.88 220 SER A CA 1
ATOM 1710 C C . SER A 1 220 ? -8.656 6.895 5.839 1.00 80.88 220 SER A C 1
ATOM 1712 O O . SER A 1 220 ? -8.270 6.377 4.793 1.00 80.88 220 SER A O 1
ATOM 1714 N N . VAL A 1 221 ? -9.825 6.573 6.397 1.00 79.31 221 VAL A N 1
ATOM 1715 C CA . VAL A 1 221 ? -10.762 5.590 5.835 1.00 79.31 221 VAL A CA 1
ATOM 1716 C C . VAL A 1 221 ? -11.320 6.065 4.501 1.00 79.31 221 VAL A C 1
ATOM 1718 O O . VAL A 1 221 ? -11.368 5.290 3.549 1.00 79.31 221 VAL A O 1
ATOM 1721 N N . LYS A 1 222 ? -11.719 7.339 4.404 1.00 79.00 222 LYS A N 1
ATOM 1722 C CA . LYS A 1 222 ? -12.252 7.905 3.161 1.00 79.00 222 LYS A CA 1
ATOM 1723 C C . LYS A 1 222 ? -11.228 7.836 2.029 1.00 79.00 222 LYS A C 1
ATOM 1725 O O . LYS A 1 222 ? -11.591 7.408 0.938 1.00 79.00 222 LYS A O 1
ATOM 1730 N N . ALA A 1 223 ? -9.976 8.218 2.297 1.00 72.12 223 ALA A N 1
ATOM 1731 C CA . ALA A 1 223 ? -8.885 8.098 1.330 1.00 72.12 223 ALA A CA 1
ATOM 1732 C C . ALA A 1 223 ? -8.732 6.642 0.856 1.00 72.12 223 ALA A C 1
ATOM 1734 O O . ALA A 1 223 ? -8.811 6.363 -0.336 1.00 72.12 223 ALA A O 1
ATOM 1735 N N . ARG A 1 224 ? -8.695 5.690 1.797 1.00 70.56 224 ARG A N 1
ATOM 1736 C CA . ARG A 1 224 ? -8.587 4.260 1.487 1.00 70.56 224 ARG A CA 1
ATOM 1737 C C . ARG A 1 224 ? -9.738 3.717 0.639 1.00 70.56 224 ARG A C 1
ATOM 1739 O O . ARG A 1 224 ? -9.503 2.886 -0.229 1.00 70.56 224 ARG A O 1
ATOM 1746 N N . CYS A 1 225 ? -10.980 4.127 0.889 1.00 70.25 225 CYS A N 1
ATOM 1747 C CA . CYS A 1 225 ? -12.117 3.673 0.084 1.00 70.25 225 CYS A CA 1
ATOM 1748 C C . CYS A 1 225 ? -12.028 4.157 -1.370 1.00 70.25 225 CYS A C 1
ATOM 1750 O O . CYS A 1 225 ? -12.483 3.454 -2.268 1.00 70.25 225 CYS A O 1
ATOM 1752 N N . ILE A 1 226 ? -11.443 5.336 -1.603 1.00 67.69 226 ILE A N 1
ATOM 1753 C CA . ILE A 1 226 ? -11.176 5.852 -2.951 1.00 67.69 226 ILE A CA 1
ATOM 1754 C C . ILE A 1 226 ? -10.058 5.030 -3.601 1.00 67.69 226 ILE A C 1
ATOM 1756 O O . ILE A 1 226 ? -10.228 4.570 -4.726 1.00 67.69 226 ILE A O 1
ATOM 1760 N N . ASP A 1 227 ? -8.979 4.763 -2.864 1.00 65.12 227 ASP A N 1
ATOM 1761 C CA . ASP A 1 227 ? -7.827 3.995 -3.350 1.00 65.12 227 ASP A CA 1
ATOM 1762 C C . ASP A 1 227 ? -8.180 2.531 -3.662 1.00 65.12 227 ASP A C 1
ATOM 1764 O O . ASP A 1 227 ? -7.742 1.988 -4.669 1.00 65.12 227 ASP A O 1
ATOM 1768 N N . LEU A 1 228 ? -9.016 1.882 -2.841 1.00 64.62 228 LEU A N 1
ATOM 1769 C CA . LEU A 1 228 ? -9.514 0.521 -3.099 1.00 64.62 228 LEU A CA 1
ATOM 1770 C C . LEU A 1 228 ? -10.446 0.454 -4.316 1.00 64.62 228 LEU A C 1
ATOM 1772 O O . LEU A 1 228 ? -10.600 -0.612 -4.908 1.00 64.62 228 LEU A O 1
ATOM 1776 N N . LYS A 1 229 ? -11.086 1.574 -4.668 1.00 64.00 229 LYS A N 1
ATOM 1777 C CA . LYS A 1 229 ? -11.913 1.706 -5.870 1.00 64.00 229 LYS A CA 1
ATOM 1778 C C . LYS A 1 229 ? 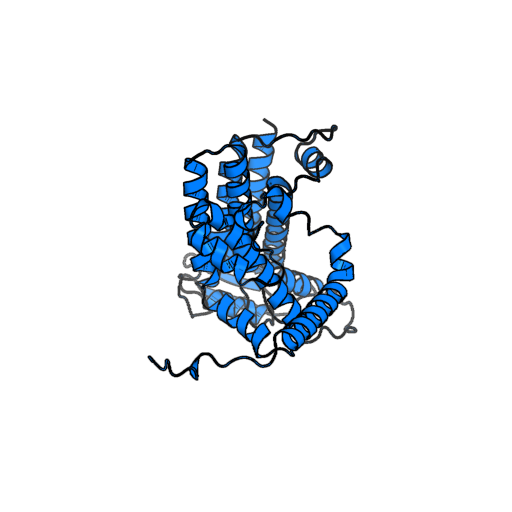-11.070 2.045 -7.106 1.00 64.00 229 LYS A C 1
ATOM 1780 O O . LYS A 1 229 ? -11.632 2.234 -8.183 1.00 64.00 229 LYS A O 1
ATOM 1785 N N . SER A 1 230 ? -9.744 2.165 -6.980 1.00 63.53 230 SER A N 1
ATOM 1786 C CA . SER A 1 230 ? -8.894 2.388 -8.144 1.00 63.53 230 SER A CA 1
ATOM 1787 C C . SER A 1 230 ? -9.079 1.250 -9.154 1.00 63.53 230 SER A C 1
ATOM 1789 O O . SER A 1 230 ? -9.245 0.077 -8.802 1.00 63.53 230 SER A O 1
ATOM 1791 N N . VAL A 1 231 ? -9.089 1.627 -10.435 1.00 51.56 231 VAL A N 1
ATOM 1792 C CA . VAL A 1 231 ? -9.397 0.749 -11.577 1.00 51.56 231 VAL A CA 1
ATOM 1793 C C . VAL A 1 231 ? -8.489 -0.486 -11.603 1.00 51.56 231 VAL A C 1
ATOM 1795 O O . VAL A 1 231 ? -8.895 -1.562 -12.039 1.00 51.56 231 VAL A O 1
ATOM 1798 N N . GLU A 1 232 ? -7.272 -0.349 -11.089 1.00 56.53 232 GLU A N 1
ATOM 1799 C CA . GLU A 1 232 ? -6.252 -1.388 -11.091 1.00 56.53 232 GLU A CA 1
ATOM 1800 C C . GLU A 1 232 ? -6.543 -2.484 -10.066 1.00 56.53 232 GLU A C 1
ATOM 1802 O O . GLU A 1 232 ? -6.576 -3.660 -10.429 1.00 56.53 232 GLU A O 1
ATOM 1807 N N . LEU A 1 233 ? -6.843 -2.135 -8.808 1.00 61.34 233 LEU A N 1
ATOM 1808 C CA . LEU A 1 233 ? -7.169 -3.144 -7.796 1.00 61.34 233 LEU A CA 1
ATOM 1809 C C . LEU A 1 233 ? -8.452 -3.900 -8.166 1.00 61.34 233 LEU A C 1
ATOM 1811 O O . LEU A 1 233 ? -8.520 -5.122 -8.012 1.00 61.34 233 LEU A O 1
ATOM 1815 N N . GLU A 1 234 ? -9.444 -3.184 -8.702 1.00 65.31 234 GLU A N 1
ATOM 1816 C CA . GLU A 1 234 ? -10.681 -3.775 -9.206 1.00 65.31 234 GLU A CA 1
ATOM 1817 C C . GLU A 1 234 ? -10.399 -4.778 -10.329 1.00 65.31 234 GLU A C 1
ATOM 1819 O O . GLU A 1 234 ? -10.890 -5.903 -10.262 1.00 65.31 234 GLU A O 1
ATOM 1824 N N . LYS A 1 235 ? -9.578 -4.421 -11.324 1.00 67.06 235 LYS A N 1
ATOM 1825 C CA . LYS A 1 235 ? -9.245 -5.303 -12.450 1.00 67.06 235 LYS A CA 1
ATOM 1826 C C . LYS A 1 235 ? -8.485 -6.556 -12.001 1.00 67.06 235 LYS A C 1
ATOM 1828 O O . LYS A 1 235 ? -8.941 -7.666 -12.263 1.00 67.06 235 LYS A O 1
ATOM 1833 N N . TYR A 1 236 ? -7.383 -6.409 -11.265 1.00 66.19 236 TYR A N 1
ATOM 1834 C CA . TYR A 1 236 ? -6.514 -7.548 -10.930 1.00 66.19 236 TYR A CA 1
ATOM 1835 C C . TYR A 1 236 ? -7.159 -8.534 -9.967 1.00 66.19 236 TYR A C 1
ATOM 1837 O O . TYR A 1 236 ? -7.006 -9.753 -10.099 1.00 66.19 236 TYR A O 1
ATOM 1845 N N . VAL A 1 237 ? -7.881 -8.021 -8.970 1.00 72.69 237 VAL A N 1
ATOM 1846 C CA . VAL A 1 237 ? -8.579 -8.899 -8.038 1.00 72.69 237 VAL A CA 1
ATOM 1847 C C . VAL A 1 237 ? -9.732 -9.597 -8.756 1.00 72.69 237 VAL A C 1
ATOM 1849 O O . VAL A 1 237 ? -9.931 -10.790 -8.539 1.00 72.69 237 VAL A O 1
ATOM 1852 N N . ARG A 1 238 ? -10.435 -8.918 -9.672 1.00 78.00 238 ARG A N 1
ATOM 1853 C CA . ARG A 1 238 ? -11.464 -9.554 -10.504 1.00 78.00 238 ARG A CA 1
ATOM 1854 C C . ARG A 1 238 ? -10.905 -10.636 -11.412 1.00 78.00 238 ARG A C 1
ATOM 1856 O O . ARG A 1 238 ? -11.496 -11.707 -11.442 1.00 78.00 238 ARG A O 1
ATOM 1863 N N . ASP A 1 239 ? -9.767 -10.425 -12.065 1.00 78.25 239 ASP A N 1
ATOM 1864 C CA . ASP A 1 239 ? -9.150 -11.456 -12.909 1.00 78.25 239 ASP A CA 1
ATOM 1865 C C . ASP A 1 239 ? -8.815 -12.713 -12.091 1.00 78.25 239 ASP A C 1
ATOM 1867 O O . ASP A 1 239 ? -9.103 -13.836 -12.502 1.00 78.25 239 ASP A O 1
ATOM 1871 N N . ARG A 1 240 ? -8.304 -12.550 -10.865 1.00 78.12 240 ARG A N 1
ATOM 1872 C CA . ARG A 1 240 ? -8.045 -13.681 -9.952 1.00 78.12 240 ARG A CA 1
ATOM 1873 C C . ARG A 1 240 ? -9.317 -14.349 -9.424 1.00 78.12 240 ARG A C 1
ATOM 1875 O O . ARG A 1 240 ? -9.305 -15.530 -9.083 1.00 78.12 240 ARG A O 1
ATOM 1882 N N . LEU A 1 241 ? -10.420 -13.614 -9.325 1.00 80.69 241 LEU A N 1
ATOM 1883 C CA . LEU A 1 241 ? -11.697 -14.156 -8.863 1.00 80.69 241 LEU A CA 1
ATOM 1884 C C . LEU A 1 241 ? -12.500 -14.831 -9.979 1.00 80.69 241 LEU A C 1
ATOM 1886 O O . LEU A 1 241 ? -13.170 -15.822 -9.704 1.00 80.69 241 LEU A O 1
ATOM 1890 N N . TYR A 1 242 ? -12.444 -14.309 -11.204 1.00 81.75 242 TYR A N 1
ATOM 1891 C CA . TYR A 1 242 ? -13.275 -14.759 -12.321 1.00 81.75 242 TYR A CA 1
ATOM 1892 C C . TYR A 1 242 ? -12.541 -15.668 -13.306 1.00 81.75 242 TYR A C 1
ATOM 1894 O O . TYR A 1 242 ? -13.171 -16.564 -13.864 1.00 81.75 242 TYR A O 1
ATOM 1902 N N . CYS A 1 243 ? -11.241 -15.451 -13.529 1.00 79.56 243 CYS A N 1
ATOM 1903 C CA . CYS A 1 243 ? -10.483 -16.145 -14.573 1.00 79.56 243 CYS A CA 1
ATOM 1904 C C . CYS A 1 243 ? -9.607 -17.280 -14.021 1.00 79.56 243 CYS A C 1
ATOM 1906 O O . CYS A 1 243 ? -9.426 -18.291 -14.700 1.00 79.56 243 CYS A O 1
ATOM 1908 N N . ASP A 1 244 ? -9.073 -17.152 -12.800 1.00 77.88 244 ASP A N 1
ATOM 1909 C CA . ASP A 1 244 ? -8.300 -18.239 -12.185 1.00 77.88 244 ASP A CA 1
ATOM 1910 C C . ASP A 1 244 ? -9.216 -19.413 -11.793 1.00 77.88 244 ASP A C 1
ATOM 1912 O O . ASP A 1 244 ? -10.377 -19.243 -11.415 1.00 77.88 244 ASP A O 1
ATOM 1916 N N . ARG A 1 245 ? -8.672 -20.638 -11.829 1.00 78.38 245 ARG A N 1
ATOM 1917 C CA . ARG A 1 245 ? -9.413 -21.846 -11.441 1.00 78.38 245 ARG A CA 1
ATOM 1918 C C . ARG A 1 245 ? -9.935 -21.711 -10.007 1.00 78.38 245 ARG A C 1
ATOM 1920 O O . ARG A 1 245 ? -9.155 -21.457 -9.084 1.00 78.38 245 ARG A O 1
ATOM 1927 N N . VAL A 1 246 ? -11.233 -21.956 -9.815 1.00 80.62 246 VAL A N 1
ATOM 1928 C CA . VAL A 1 246 ? -11.867 -21.990 -8.488 1.00 80.62 246 VAL A CA 1
ATOM 1929 C C . VAL A 1 246 ? -11.131 -22.994 -7.595 1.00 80.62 246 VAL A C 1
ATOM 1931 O O . VAL A 1 246 ? -10.879 -24.129 -8.001 1.00 80.62 246 VAL A O 1
ATOM 1934 N N . GLY A 1 247 ? -10.747 -22.555 -6.396 1.00 72.81 247 GLY A N 1
ATOM 1935 C CA . GLY A 1 247 ? -9.963 -23.351 -5.444 1.00 72.81 247 GLY A CA 1
ATOM 1936 C C . GLY A 1 247 ? -8.448 -23.373 -5.689 1.00 72.81 247 GLY A C 1
ATOM 1937 O O . GLY A 1 247 ? -7.730 -23.999 -4.917 1.00 72.81 247 GLY A O 1
ATOM 1938 N N . SER A 1 248 ? -7.932 -22.692 -6.720 1.00 75.00 248 SER A N 1
ATOM 1939 C CA . SER A 1 248 ? -6.483 -22.480 -6.864 1.00 75.00 248 SER A CA 1
ATOM 1940 C C . SER A 1 248 ? -5.932 -21.584 -5.750 1.00 75.00 248 SER A C 1
ATOM 1942 O O . SER A 1 248 ? -6.653 -20.756 -5.193 1.00 75.00 248 SER A O 1
ATOM 1944 N N . GLU A 1 249 ? -4.635 -21.693 -5.453 1.00 71.75 249 GLU A N 1
ATOM 1945 C CA . GLU A 1 249 ? -3.982 -20.861 -4.430 1.00 71.75 249 GLU A CA 1
ATOM 1946 C C . GLU A 1 249 ? -4.115 -19.361 -4.726 1.00 71.75 249 GLU A C 1
ATOM 1948 O O . GLU A 1 249 ? -4.383 -18.569 -3.820 1.00 71.75 249 GLU A O 1
ATOM 1953 N N . SER A 1 250 ? -4.009 -18.960 -5.999 1.00 69.75 250 SER A N 1
ATOM 1954 C CA . SER A 1 250 ? -4.222 -17.569 -6.421 1.00 69.75 250 SER A CA 1
ATOM 1955 C C . SER A 1 250 ? -5.654 -17.103 -6.147 1.00 69.75 250 SER A C 1
ATOM 1957 O O . SER A 1 250 ? -5.849 -16.012 -5.605 1.00 69.75 250 SER A O 1
ATOM 1959 N N . HIS A 1 251 ? -6.650 -17.934 -6.458 1.00 76.00 251 HIS A N 1
ATOM 1960 C CA . HIS A 1 251 ? -8.057 -17.623 -6.220 1.00 76.00 251 HIS A CA 1
ATOM 1961 C C . HIS A 1 251 ? -8.381 -17.542 -4.719 1.00 76.00 251 HIS A C 1
ATOM 1963 O O . HIS A 1 251 ? -8.977 -16.571 -4.251 1.00 76.00 251 HIS A O 1
ATOM 1969 N N . LEU A 1 252 ? -7.940 -18.535 -3.940 1.00 72.12 252 LEU A N 1
ATOM 1970 C CA . LEU A 1 252 ? -8.178 -18.608 -2.496 1.00 72.12 252 LEU A CA 1
ATOM 1971 C C . LEU A 1 252 ? -7.488 -17.470 -1.745 1.00 72.12 252 LEU A C 1
ATOM 1973 O O . LEU A 1 252 ? -8.105 -16.848 -0.882 1.00 72.12 252 LEU A O 1
ATOM 1977 N N . SER A 1 253 ? -6.240 -17.150 -2.092 1.00 70.88 253 SER A N 1
ATOM 1978 C CA . SER A 1 253 ? -5.533 -16.024 -1.477 1.00 70.88 253 SER A CA 1
ATOM 1979 C C . SER A 1 253 ? -6.210 -14.688 -1.790 1.00 70.88 253 SER A C 1
ATOM 1981 O O . SER A 1 253 ? -6.346 -13.868 -0.887 1.00 70.88 253 SER A O 1
ATOM 1983 N N . ALA A 1 254 ? -6.726 -14.481 -3.010 1.00 74.69 254 ALA A N 1
ATOM 1984 C CA . ALA A 1 254 ? -7.498 -13.280 -3.342 1.00 74.69 254 ALA A CA 1
ATOM 1985 C C . ALA A 1 254 ? -8.773 -13.164 -2.489 1.00 74.69 254 ALA A C 1
ATOM 1987 O O . ALA A 1 254 ? -9.028 -12.111 -1.899 1.00 74.69 254 ALA A O 1
ATOM 1988 N N . GLN A 1 255 ? -9.544 -14.251 -2.363 1.00 78.50 255 GLN A N 1
ATOM 1989 C CA . GLN A 1 255 ? -10.737 -14.277 -1.513 1.00 78.50 255 GLN A CA 1
ATOM 1990 C C . GLN A 1 255 ? -10.410 -14.033 -0.037 1.00 78.50 255 GLN A C 1
ATOM 1992 O O . GLN A 1 255 ? -11.104 -13.260 0.624 1.00 78.50 255 GLN A O 1
ATOM 1997 N N . PHE A 1 256 ? -9.360 -14.673 0.481 1.00 77.62 256 PHE A N 1
ATOM 1998 C CA . PHE A 1 256 ? -8.922 -14.509 1.864 1.00 77.62 256 PHE A CA 1
ATOM 1999 C C . PHE A 1 256 ? -8.530 -13.059 2.150 1.00 77.62 256 PHE A C 1
ATOM 2001 O O . PHE A 1 256 ? -9.007 -12.462 3.117 1.00 77.62 256 PHE A O 1
ATOM 2008 N N . THR A 1 257 ? -7.708 -12.466 1.282 1.00 75.12 257 THR A N 1
ATOM 2009 C CA . THR A 1 257 ? -7.288 -11.072 1.414 1.00 75.12 257 THR A CA 1
ATOM 2010 C C . THR A 1 257 ? -8.488 -10.130 1.365 1.00 75.12 257 THR A C 1
ATOM 2012 O O . THR A 1 257 ? -8.604 -9.276 2.240 1.00 75.12 257 THR A O 1
ATOM 2015 N N . LEU A 1 258 ? -9.417 -10.300 0.417 1.00 78.62 258 LEU A N 1
ATOM 2016 C CA . LEU A 1 258 ? -10.626 -9.473 0.347 1.00 78.62 258 LEU A CA 1
ATOM 2017 C C . LEU A 1 258 ? -11.523 -9.623 1.575 1.00 78.62 258 LEU A C 1
ATOM 2019 O O . LEU A 1 258 ? -12.000 -8.619 2.099 1.00 78.62 258 LEU A O 1
ATOM 2023 N N . HIS A 1 259 ? -11.734 -10.850 2.054 1.00 80.44 259 HIS A N 1
ATOM 2024 C CA . HIS A 1 259 ? -12.518 -11.103 3.264 1.00 80.44 259 HIS A CA 1
ATOM 2025 C C . HIS A 1 259 ? -11.912 -10.382 4.466 1.00 80.44 259 HIS A C 1
ATOM 2027 O O . HIS A 1 259 ? -12.607 -9.641 5.157 1.00 80.44 259 HIS A O 1
ATOM 2033 N N . ARG A 1 260 ? -10.598 -10.527 4.675 1.00 76.75 260 ARG A N 1
ATOM 2034 C CA . ARG A 1 260 ? -9.866 -9.845 5.750 1.00 76.75 260 ARG A CA 1
ATOM 2035 C C . ARG A 1 260 ? -9.917 -8.327 5.601 1.00 76.75 260 ARG A C 1
ATOM 2037 O O . ARG A 1 260 ? -10.124 -7.631 6.593 1.00 76.75 260 ARG A O 1
ATOM 2044 N N . LEU A 1 261 ? -9.755 -7.806 4.385 1.00 75.88 261 LEU A N 1
ATOM 2045 C CA . LEU A 1 261 ? -9.844 -6.372 4.110 1.00 75.88 261 LEU A CA 1
ATOM 2046 C C . LEU A 1 261 ? -11.236 -5.830 4.441 1.00 75.88 261 LEU A C 1
ATOM 2048 O O . LEU A 1 261 ? -11.321 -4.845 5.171 1.00 75.88 261 LEU A O 1
ATOM 2052 N N . ALA A 1 262 ? -12.297 -6.477 3.955 1.00 79.56 262 ALA A N 1
ATOM 2053 C CA . ALA A 1 262 ? -13.681 -6.089 4.212 1.00 79.56 262 ALA A CA 1
ATOM 2054 C C . ALA A 1 262 ? -14.020 -6.172 5.706 1.00 79.56 262 ALA A C 1
ATOM 2056 O O . ALA A 1 262 ? -14.562 -5.222 6.264 1.00 79.56 262 ALA A O 1
ATOM 2057 N N . HIS A 1 263 ? -13.622 -7.260 6.370 1.00 80.50 263 HIS A N 1
ATOM 2058 C CA . HIS A 1 263 ? -13.793 -7.441 7.809 1.00 80.50 263 HIS A CA 1
ATOM 2059 C C . HIS A 1 263 ? -13.108 -6.319 8.603 1.00 80.50 263 HIS A C 1
ATOM 2061 O O . HIS A 1 263 ? -13.742 -5.650 9.416 1.00 80.50 263 HIS A O 1
ATOM 2067 N N . ASN A 1 264 ? -11.824 -6.060 8.338 1.00 78.56 264 ASN A N 1
ATOM 2068 C CA . ASN A 1 264 ? -11.070 -5.026 9.048 1.00 78.56 264 ASN A CA 1
ATOM 2069 C C . ASN A 1 264 ? -11.611 -3.624 8.755 1.00 78.56 264 ASN A C 1
ATOM 2071 O O . ASN A 1 264 ? -11.682 -2.798 9.660 1.00 78.56 264 ASN A O 1
ATOM 2075 N N . LEU A 1 265 ? -12.004 -3.346 7.509 1.00 79.31 265 LEU A N 1
ATOM 2076 C CA . LEU A 1 265 ? -12.568 -2.056 7.123 1.00 79.31 265 LEU A CA 1
ATOM 2077 C C . LEU A 1 265 ? -13.916 -1.808 7.806 1.00 79.31 265 LEU A C 1
ATOM 2079 O O . LEU A 1 265 ? -14.118 -0.724 8.342 1.00 79.31 265 LEU A O 1
ATOM 2083 N N . ALA A 1 266 ? -14.796 -2.810 7.859 1.00 82.50 266 ALA A N 1
ATOM 2084 C CA . ALA A 1 266 ? -16.080 -2.695 8.540 1.00 82.50 266 ALA A CA 1
ATOM 2085 C C . ALA A 1 266 ? -15.903 -2.387 10.035 1.00 82.50 266 ALA A C 1
ATOM 2087 O O . ALA A 1 266 ? -16.584 -1.511 10.566 1.00 82.50 266 ALA A O 1
ATOM 2088 N N . HIS A 1 267 ? -14.934 -3.020 10.699 1.00 80.38 267 HIS A N 1
ATOM 2089 C CA . HIS A 1 267 ? -14.603 -2.705 12.093 1.00 80.38 267 HIS A CA 1
ATOM 2090 C C . HIS A 1 267 ? -13.995 -1.310 12.266 1.00 80.38 267 HIS A C 1
ATOM 2092 O O . HIS A 1 267 ? -14.402 -0.589 13.171 1.00 80.38 267 HIS A O 1
ATOM 2098 N N . ILE A 1 268 ? -13.102 -0.876 11.369 1.00 78.69 268 ILE A N 1
ATOM 2099 C CA . ILE A 1 268 ? -12.564 0.498 11.384 1.00 78.69 268 ILE A CA 1
ATOM 2100 C C . ILE A 1 268 ? -13.676 1.537 11.183 1.00 78.69 268 ILE A C 1
ATOM 2102 O O . ILE A 1 268 ? -13.660 2.592 11.813 1.00 78.69 268 ILE A O 1
ATOM 2106 N N . MET A 1 269 ? -14.650 1.237 10.326 1.00 81.69 269 MET A N 1
ATOM 2107 C CA . MET A 1 269 ? -15.790 2.108 10.049 1.00 81.69 269 MET A CA 1
ATOM 2108 C C . MET A 1 269 ? -16.846 2.082 11.154 1.00 81.69 269 MET A C 1
ATOM 2110 O O . MET A 1 269 ? -17.633 3.017 11.227 1.00 81.69 269 MET A O 1
ATOM 2114 N N . SER A 1 270 ? -16.860 1.068 12.022 1.00 85.62 270 SER A N 1
ATOM 2115 C CA . SER A 1 270 ? -17.914 0.847 13.022 1.00 85.62 270 SER A CA 1
ATOM 2116 C C . SER A 1 270 ? -18.207 2.069 13.910 1.00 85.62 270 SER A C 1
ATOM 2118 O O . SER A 1 270 ? -19.381 2.401 14.077 1.00 85.62 270 SER A O 1
ATOM 2120 N N . PRO A 1 271 ? -17.206 2.826 14.410 1.00 80.38 271 PRO A N 1
ATOM 2121 C CA . PRO A 1 271 ? -17.472 4.028 15.204 1.00 80.38 271 PRO A CA 1
ATOM 2122 C C . PRO A 1 271 ? -18.042 5.206 14.402 1.00 80.38 271 PRO A C 1
ATOM 2124 O O . PRO A 1 271 ? -18.580 6.133 14.998 1.00 80.38 271 PRO A O 1
ATOM 2127 N N . ILE A 1 272 ? -17.885 5.201 13.075 1.00 84.12 272 ILE A N 1
ATOM 2128 C CA . ILE A 1 272 ? -18.292 6.294 12.180 1.00 84.12 272 ILE A CA 1
ATOM 2129 C C . ILE A 1 272 ? -19.642 5.965 11.526 1.00 84.12 272 ILE A C 1
ATOM 2131 O O . ILE A 1 272 ? -20.528 6.810 11.453 1.00 84.12 272 ILE A O 1
ATOM 2135 N N . LEU A 1 273 ? -19.800 4.728 11.050 1.00 85.94 273 LEU A N 1
ATOM 2136 C CA . LEU A 1 273 ? -20.934 4.228 10.273 1.00 85.94 273 LEU A CA 1
ATOM 2137 C C . LEU A 1 273 ? -21.408 2.867 10.825 1.00 85.94 273 LEU A C 1
ATOM 2139 O O . LEU A 1 273 ? -21.330 1.857 10.124 1.00 85.94 273 LEU A O 1
ATOM 2143 N N . PRO A 1 274 ? -21.932 2.813 12.065 1.00 85.50 274 PRO A N 1
ATOM 2144 C CA . PRO A 1 274 ? -22.230 1.555 12.758 1.00 85.50 274 PRO A CA 1
ATOM 2145 C C . PRO A 1 274 ? -23.261 0.684 12.034 1.00 85.50 274 PRO A C 1
ATOM 2147 O O . PRO A 1 274 ? -23.143 -0.540 12.036 1.00 85.50 274 PRO A O 1
ATOM 2150 N N . HIS A 1 275 ? -24.256 1.295 11.383 1.00 86.19 275 HIS A N 1
ATOM 2151 C CA . HIS A 1 275 ? -25.279 0.561 10.635 1.00 86.19 275 HIS A CA 1
ATOM 2152 C C . HIS A 1 275 ? -24.703 -0.112 9.385 1.00 86.19 275 HIS A C 1
ATOM 2154 O O . HIS A 1 275 ? -24.903 -1.308 9.202 1.00 86.19 275 HIS A O 1
ATOM 2160 N N . LEU A 1 276 ? -23.919 0.624 8.588 1.00 87.31 276 LEU A N 1
ATOM 2161 C CA . LEU A 1 276 ? -23.263 0.084 7.393 1.00 87.31 276 LEU A CA 1
ATOM 2162 C C . LEU A 1 276 ? -22.235 -0.991 7.762 1.00 87.31 276 LEU A C 1
ATOM 2164 O O . LEU A 1 276 ? -22.186 -2.049 7.144 1.00 87.31 276 LEU A O 1
ATOM 2168 N N . SER A 1 277 ? -21.432 -0.748 8.797 1.00 86.94 277 SER A N 1
ATOM 2169 C CA . SER A 1 277 ? -20.495 -1.746 9.312 1.00 86.94 277 SER A CA 1
ATOM 2170 C C . SER A 1 277 ? -21.207 -3.016 9.766 1.00 86.94 277 SER A C 1
ATOM 2172 O O . SER A 1 277 ? -20.733 -4.113 9.476 1.00 86.94 277 SER A O 1
ATOM 2174 N N . SER A 1 278 ? -22.352 -2.879 10.443 1.00 84.62 278 SER A N 1
ATOM 2175 C CA . SER A 1 278 ? -23.157 -4.025 10.862 1.00 84.62 278 SER A CA 1
ATOM 2176 C C . SER A 1 278 ? -23.710 -4.802 9.671 1.00 84.62 278 SER A C 1
ATOM 2178 O O . SER A 1 278 ? -23.625 -6.024 9.669 1.00 84.62 278 SER A O 1
ATOM 2180 N N . GLU A 1 279 ? -24.232 -4.112 8.659 1.00 86.50 279 GLU A N 1
ATOM 2181 C CA . GLU A 1 279 ? -24.741 -4.725 7.428 1.00 86.50 279 GLU A CA 1
ATOM 2182 C C . GLU A 1 279 ? -23.638 -5.507 6.696 1.00 86.50 279 GLU A C 1
ATOM 2184 O O . GLU A 1 279 ? -23.798 -6.692 6.405 1.00 86.50 279 GLU A O 1
ATOM 2189 N N . ILE A 1 280 ? -22.464 -4.896 6.490 1.00 86.38 280 ILE A N 1
ATOM 2190 C CA . ILE A 1 280 ? -21.315 -5.564 5.857 1.00 86.38 280 ILE A CA 1
ATOM 2191 C C . ILE A 1 280 ? -20.907 -6.814 6.649 1.00 86.38 280 ILE A C 1
ATOM 2193 O O . ILE A 1 280 ? -20.688 -7.876 6.067 1.00 86.38 280 ILE A O 1
ATOM 2197 N N . LEU A 1 281 ? -20.806 -6.705 7.977 1.00 85.19 281 LEU A N 1
ATOM 2198 C CA . LEU A 1 281 ? -20.402 -7.818 8.836 1.00 85.19 281 LEU A CA 1
ATOM 2199 C C . LEU A 1 281 ? -21.466 -8.921 8.911 1.00 85.19 281 LEU A C 1
ATOM 2201 O O . LEU A 1 281 ? -21.091 -10.075 9.073 1.00 85.19 281 LEU A O 1
ATOM 2205 N N . GLN A 1 282 ? -22.757 -8.621 8.760 1.00 83.81 282 GLN A N 1
ATOM 2206 C CA . GLN A 1 282 ? -23.815 -9.640 8.668 1.00 83.81 282 GLN A CA 1
ATOM 2207 C C . GLN A 1 282 ? -23.730 -10.453 7.373 1.00 83.81 282 GLN A C 1
ATOM 2209 O O . GLN A 1 282 ? -24.041 -11.642 7.367 1.00 83.81 282 GLN A O 1
ATOM 2214 N N . HIS A 1 283 ? -23.282 -9.828 6.284 1.00 83.75 283 HIS A N 1
ATOM 2215 C CA . HIS A 1 283 ? -23.130 -10.485 4.987 1.00 83.75 283 HIS A CA 1
ATOM 2216 C C . HIS A 1 283 ? -21.768 -11.167 4.788 1.00 83.75 283 HIS A C 1
ATOM 2218 O O . HIS A 1 283 ? -21.591 -11.919 3.825 1.00 83.75 283 HIS A O 1
ATOM 2224 N N . LEU A 1 284 ? -20.803 -10.944 5.684 1.00 80.25 284 LEU A N 1
ATOM 2225 C CA . LEU A 1 284 ? -19.538 -11.669 5.668 1.00 80.25 284 LEU A CA 1
ATOM 2226 C C . LEU A 1 284 ? -19.716 -13.086 6.247 1.00 80.25 284 LEU A C 1
ATOM 2228 O O . LEU A 1 284 ? -20.395 -13.279 7.250 1.00 80.25 284 LEU A O 1
ATOM 2232 N N . PRO A 1 285 ? -19.098 -14.115 5.648 1.00 73.94 285 PRO A N 1
ATOM 2233 C CA . PRO A 1 285 ? -19.139 -15.462 6.202 1.00 73.94 285 PRO A CA 1
ATOM 2234 C C . PRO A 1 285 ? -18.276 -15.551 7.468 1.00 73.94 285 PRO A C 1
ATOM 2236 O O . PRO A 1 285 ? -17.154 -15.034 7.496 1.00 73.94 285 PRO A O 1
ATOM 2239 N N . GLY A 1 286 ? -18.780 -16.254 8.488 1.00 68.75 286 GLY A N 1
ATOM 2240 C CA . GLY A 1 286 ? -18.063 -16.534 9.740 1.00 68.75 286 GLY A CA 1
ATOM 2241 C C . GLY A 1 286 ? -18.257 -15.505 10.862 1.00 68.75 286 GLY A C 1
ATOM 2242 O O . GLY A 1 286 ? -17.601 -15.608 11.896 1.00 68.75 286 GLY A O 1
ATOM 2243 N N . THR A 1 287 ? -19.142 -14.523 10.694 1.00 63.38 287 THR A N 1
ATOM 2244 C CA . THR A 1 287 ? -19.452 -13.492 11.698 1.00 63.38 287 THR A CA 1
ATOM 2245 C C . THR A 1 287 ? -20.792 -13.771 12.384 1.00 63.38 287 THR A C 1
ATOM 2247 O O . THR A 1 287 ? -21.810 -14.010 11.744 1.00 63.38 287 THR A O 1
ATOM 2250 N N . HIS A 1 288 ? -20.805 -13.744 13.721 1.00 60.03 288 HIS A N 1
ATOM 2251 C CA . HIS A 1 288 ? -22.017 -13.958 14.520 1.00 60.03 288 HIS A CA 1
ATOM 2252 C C . HIS A 1 288 ? -22.710 -12.631 14.865 1.00 60.03 288 HIS A C 1
ATOM 2254 O O . HIS A 1 288 ? -22.115 -11.781 15.532 1.00 60.03 288 HIS A O 1
ATOM 2260 N N . GLU A 1 289 ? -23.997 -12.500 14.510 1.00 57.88 289 GLU A N 1
ATOM 2261 C CA . GLU A 1 289 ? -24.837 -11.295 14.697 1.00 57.88 289 GLU A CA 1
ATOM 2262 C C . GLU A 1 289 ? -24.725 -10.637 16.079 1.00 57.88 289 GLU A C 1
ATOM 2264 O O . GLU A 1 289 ? -24.680 -9.414 16.197 1.00 57.88 289 GLU A O 1
ATOM 2269 N N . LYS A 1 290 ? -24.635 -11.435 17.148 1.00 56.44 290 LYS A N 1
ATOM 2270 C CA . LYS A 1 290 ? -24.680 -10.932 18.531 1.00 56.44 290 LYS A CA 1
ATOM 2271 C C . LYS A 1 290 ? -23.401 -10.215 18.989 1.00 56.44 290 LYS A C 1
ATOM 2273 O O . LYS A 1 290 ? -23.414 -9.595 20.053 1.00 56.44 290 LYS A O 1
ATOM 2278 N N . GLN A 1 291 ? -22.304 -10.291 18.230 1.00 58.84 291 GLN A N 1
ATOM 2279 C CA . GLN A 1 291 ? -20.997 -9.745 18.631 1.00 58.84 291 GLN A CA 1
ATOM 2280 C C . GLN A 1 291 ? -20.425 -8.697 17.669 1.00 58.84 291 GLN A C 1
ATOM 2282 O O . GLN A 1 291 ? -19.371 -8.137 17.959 1.00 58.84 291 GLN A O 1
ATOM 2287 N N . ILE A 1 292 ? -21.129 -8.382 16.579 1.00 66.06 292 ILE A N 1
ATOM 2288 C CA . ILE A 1 292 ? -20.627 -7.568 15.462 1.00 66.06 292 ILE A CA 1
ATOM 2289 C C . ILE A 1 292 ? -20.049 -6.215 15.909 1.00 66.06 292 ILE A C 1
ATOM 2291 O O . ILE A 1 292 ? -18.942 -5.865 15.518 1.00 66.06 292 ILE A O 1
ATOM 2295 N N . LEU A 1 293 ? -20.749 -5.493 16.789 1.00 66.25 293 LEU A N 1
ATOM 2296 C CA . LEU A 1 293 ? -20.313 -4.182 17.303 1.00 66.25 293 LEU A CA 1
ATOM 2297 C C . LEU A 1 293 ? -19.662 -4.254 18.697 1.00 66.25 293 LEU A C 1
ATOM 2299 O O . LEU A 1 293 ? -19.369 -3.227 19.301 1.00 66.25 293 LEU A O 1
ATOM 2303 N N . ARG A 1 294 ? -19.486 -5.463 19.250 1.00 66.31 294 ARG A N 1
ATOM 2304 C CA . ARG A 1 294 ? -18.925 -5.686 20.598 1.00 66.31 294 ARG A CA 1
ATOM 2305 C C . ARG A 1 294 ? -17.495 -6.220 20.572 1.00 66.31 294 ARG A C 1
ATOM 2307 O O . ARG A 1 294 ? -16.894 -6.383 21.635 1.00 66.31 294 ARG A O 1
ATOM 2314 N N . GLN A 1 295 ? -16.957 -6.520 19.392 1.00 67.44 295 GLN A N 1
ATOM 2315 C CA . GLN A 1 295 ? -15.563 -6.919 19.252 1.00 67.44 295 GLN A CA 1
ATOM 2316 C C . GLN A 1 295 ? -14.649 -5.727 19.547 1.00 67.44 295 GLN A C 1
ATOM 2318 O O . GLN A 1 295 ? -14.834 -4.641 19.010 1.00 67.44 295 GLN A O 1
ATOM 2323 N N . LYS A 1 296 ? -13.669 -5.944 20.429 1.00 64.62 296 LYS A N 1
ATOM 2324 C CA . LYS A 1 296 ? -12.592 -4.983 20.681 1.00 64.62 296 LYS A CA 1
ATOM 2325 C C . LYS A 1 296 ? -11.547 -5.087 19.582 1.00 64.62 296 LYS A C 1
ATOM 2327 O O . LYS A 1 296 ? -11.259 -6.198 19.130 1.00 64.62 296 LYS A O 1
ATOM 2332 N N . PHE A 1 297 ? -10.907 -3.973 19.240 1.00 63.53 297 PHE A N 1
ATOM 2333 C CA . PHE A 1 297 ? -9.885 -3.964 18.201 1.00 63.53 297 PHE A CA 1
ATOM 2334 C C . PHE A 1 297 ? -8.679 -4.865 18.504 1.00 63.53 297 PHE A C 1
ATOM 2336 O O . PHE A 1 297 ? -8.144 -5.499 17.598 1.00 63.53 297 PHE A O 1
ATOM 2343 N N . SER A 1 298 ? -8.316 -5.023 19.782 1.00 57.72 298 SER A N 1
ATOM 2344 C CA . SER A 1 298 ? -7.278 -5.964 20.243 1.00 57.72 298 SER A CA 1
ATOM 2345 C C . SER A 1 298 ? -7.513 -7.410 19.780 1.00 57.72 298 SER A C 1
ATOM 2347 O O . SER A 1 298 ? -6.569 -8.173 19.597 1.00 57.72 298 SER A O 1
ATOM 2349 N N . ASN A 1 299 ? -8.774 -7.788 19.553 1.00 61.59 299 ASN A N 1
ATOM 2350 C CA . ASN A 1 299 ? -9.161 -9.141 19.162 1.00 61.59 299 ASN A CA 1
ATOM 2351 C C . ASN A 1 299 ? -9.196 -9.332 17.637 1.00 61.59 299 ASN A C 1
ATOM 2353 O O . ASN A 1 299 ? -9.367 -10.455 17.175 1.00 61.59 299 ASN A O 1
ATOM 2357 N N . LEU A 1 300 ? -9.048 -8.263 16.843 1.00 61.06 300 LEU A N 1
ATOM 2358 C CA . LEU A 1 300 ? -8.977 -8.372 15.383 1.00 61.06 300 LEU A CA 1
ATOM 2359 C C . LEU A 1 300 ? -7.620 -8.903 14.899 1.00 61.06 300 LEU A C 1
ATOM 2361 O O . LEU A 1 300 ? -7.542 -9.498 13.825 1.00 61.06 300 LEU A O 1
ATOM 2365 N N . THR A 1 301 ? -6.555 -8.688 15.676 1.00 54.84 301 THR A N 1
ATOM 2366 C CA . THR A 1 301 ? -5.169 -9.018 15.306 1.00 54.84 301 THR A CA 1
ATOM 2367 C C . THR A 1 301 ? -4.676 -10.360 15.844 1.00 54.84 301 THR A C 1
ATOM 2369 O O . THR A 1 301 ? -3.664 -10.858 15.364 1.00 54.84 301 THR A O 1
ATOM 2372 N N . SER A 1 302 ? -5.388 -10.981 16.789 1.00 49.03 302 SER A N 1
ATOM 2373 C CA . SER A 1 302 ? -4.972 -12.231 17.452 1.00 49.03 302 SER A CA 1
ATOM 2374 C C . SER A 1 302 ? -4.997 -13.479 16.554 1.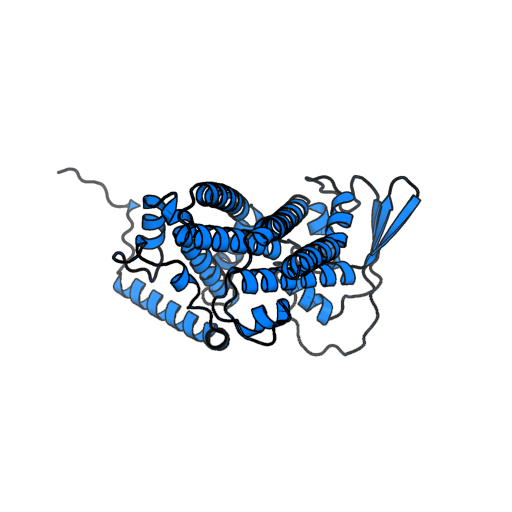00 49.03 302 SER A C 1
ATOM 2376 O O . SER A 1 302 ? -4.572 -14.547 16.978 1.00 49.03 302 SER A O 1
ATOM 2378 N N . GLY A 1 303 ? -5.479 -13.367 15.311 1.00 46.44 303 GLY A N 1
ATOM 2379 C CA . GLY A 1 303 ? -5.578 -14.488 14.369 1.00 46.44 303 GLY A CA 1
ATOM 2380 C C . GLY A 1 303 ? -4.338 -14.751 13.504 1.00 46.44 303 GLY A C 1
ATOM 2381 O O . GLY A 1 303 ? -4.333 -15.731 12.760 1.00 46.44 303 GLY A O 1
ATOM 2382 N N . ILE A 1 304 ? -3.309 -13.895 13.555 1.00 47.12 304 ILE A N 1
ATOM 2383 C CA . ILE A 1 304 ? -2.085 -14.046 12.749 1.00 47.12 304 ILE A CA 1
ATOM 2384 C C . ILE A 1 304 ? -0.913 -14.360 13.681 1.00 47.12 304 ILE A C 1
ATOM 2386 O O . ILE A 1 304 ? -0.080 -13.508 13.973 1.00 47.12 304 ILE A O 1
ATOM 2390 N N . THR A 1 305 ? -0.864 -15.592 14.172 1.00 40.28 305 THR A N 1
ATOM 2391 C CA . THR A 1 305 ? 0.361 -16.175 14.726 1.00 40.28 305 THR A CA 1
ATOM 2392 C C . THR A 1 305 ? 1.128 -16.877 13.604 1.00 40.28 305 THR A C 1
ATOM 2394 O O . THR A 1 305 ? 0.527 -17.454 12.697 1.00 40.28 305 THR A O 1
ATOM 2397 N N . GLU A 1 306 ? 2.464 -16.835 13.657 1.00 41.22 306 GLU A N 1
ATOM 2398 C CA . GLU A 1 306 ? 3.382 -17.464 12.684 1.00 41.22 306 GLU A CA 1
ATOM 2399 C C . GLU A 1 306 ? 3.079 -18.959 12.446 1.00 41.22 306 GLU A C 1
ATOM 2401 O O . GLU A 1 306 ? 3.349 -19.484 11.368 1.00 41.22 306 GLU A O 1
ATOM 2406 N N . HIS A 1 307 ? 2.422 -19.619 13.407 1.00 39.19 307 HIS A N 1
ATOM 2407 C CA . HIS A 1 307 ? 1.963 -21.004 13.305 1.00 39.19 307 HIS A CA 1
ATOM 2408 C C . HIS A 1 307 ? 0.867 -21.245 12.248 1.00 39.19 307 HIS A C 1
ATOM 2410 O O . HIS A 1 307 ? 0.788 -22.345 11.712 1.00 39.19 307 HIS A O 1
ATOM 2416 N N . ASN A 1 308 ? 0.064 -20.234 11.893 1.00 42.16 308 ASN A N 1
ATOM 2417 C CA . ASN A 1 308 ? -1.089 -20.399 10.996 1.00 42.16 308 ASN A CA 1
ATOM 2418 C C . ASN A 1 308 ? -0.741 -20.308 9.503 1.00 42.16 308 ASN A C 1
ATOM 2420 O O . ASN A 1 308 ? -1.570 -20.650 8.664 1.00 42.16 308 ASN A O 1
ATOM 2424 N N . ILE A 1 309 ? 0.456 -19.836 9.140 1.00 46.34 309 ILE A N 1
ATOM 2425 C CA . ILE A 1 309 ? 0.829 -19.629 7.728 1.00 46.34 309 ILE A CA 1
ATOM 2426 C C . ILE A 1 309 ? 1.170 -20.966 7.055 1.00 46.34 309 ILE A C 1
ATOM 2428 O O . ILE A 1 309 ? 0.764 -21.193 5.917 1.00 46.34 309 ILE A O 1
ATOM 2432 N N . SER A 1 310 ? 1.833 -21.878 7.778 1.00 45.84 310 SER A N 1
ATOM 2433 C CA . SER A 1 310 ? 2.162 -23.223 7.277 1.00 45.84 310 SER A CA 1
ATOM 2434 C C . SER A 1 310 ? 0.921 -24.091 7.041 1.00 45.84 310 SER A C 1
ATOM 2436 O O . SER A 1 310 ? 0.964 -25.019 6.239 1.00 45.84 310 SER A O 1
ATOM 2438 N N . GLU A 1 311 ? -0.186 -23.784 7.719 1.00 51.25 311 GLU A N 1
ATOM 2439 C CA . GLU A 1 311 ? -1.448 -24.525 7.636 1.00 51.25 311 GLU A CA 1
ATOM 2440 C C . GLU A 1 311 ? -2.545 -23.729 6.913 1.00 51.25 311 GLU A C 1
ATOM 2442 O O . GLU A 1 311 ? -3.678 -24.196 6.811 1.00 51.25 311 GLU A O 1
ATOM 2447 N N . LEU A 1 312 ? -2.242 -22.530 6.399 1.00 51.16 312 LEU A N 1
ATOM 2448 C CA . LEU A 1 312 ? -3.229 -21.639 5.784 1.00 51.16 312 LEU A CA 1
ATOM 2449 C C . LEU A 1 312 ? -3.909 -22.299 4.581 1.00 51.16 312 LEU A C 1
ATOM 2451 O O . LEU A 1 312 ? -5.114 -22.149 4.398 1.00 51.16 312 LEU A O 1
ATOM 2455 N N . ALA A 1 313 ? -3.157 -23.061 3.784 1.00 53.41 313 ALA A N 1
ATOM 2456 C CA . ALA A 1 313 ? -3.701 -23.807 2.653 1.00 53.41 313 ALA A CA 1
ATOM 2457 C C . ALA A 1 313 ? -4.733 -24.858 3.102 1.00 53.41 313 ALA A C 1
ATOM 2459 O O . ALA A 1 313 ? -5.801 -24.973 2.500 1.00 53.41 313 ALA A O 1
ATOM 2460 N N . GLU A 1 314 ? -4.456 -25.574 4.192 1.00 62.00 314 GLU A N 1
ATOM 2461 C CA . GLU A 1 314 ? -5.355 -26.586 4.757 1.00 62.00 314 GLU A CA 1
ATOM 2462 C C . GLU A 1 314 ? -6.574 -25.948 5.438 1.00 62.00 314 GLU A C 1
ATOM 2464 O O . GLU A 1 314 ? -7.706 -26.378 5.213 1.00 62.00 314 GLU A O 1
ATOM 2469 N N . HIS A 1 315 ? -6.390 -24.840 6.160 1.00 60.25 315 HIS A N 1
ATOM 2470 C CA . HIS A 1 315 ? -7.495 -24.052 6.711 1.00 60.25 315 HIS A CA 1
ATOM 2471 C C . HIS A 1 315 ? -8.398 -23.487 5.612 1.00 60.25 315 HIS A C 1
ATOM 2473 O O . HIS A 1 315 ? -9.619 -23.502 5.748 1.00 60.25 315 HIS A O 1
ATOM 2479 N N . MET A 1 316 ? -7.828 -23.019 4.500 1.00 54.91 316 MET A N 1
ATOM 2480 C CA . MET A 1 316 ? -8.603 -22.505 3.371 1.00 54.91 316 MET A CA 1
ATOM 2481 C C . MET A 1 316 ? -9.360 -23.613 2.634 1.00 54.91 316 MET A C 1
ATOM 2483 O O . MET A 1 316 ? -10.505 -23.388 2.241 1.00 54.91 316 MET A O 1
ATOM 2487 N N . LYS A 1 317 ? -8.788 -24.819 2.505 1.00 63.69 317 LYS A N 1
ATOM 2488 C CA . LYS A 1 317 ? -9.527 -26.000 2.025 1.00 63.69 317 LYS A CA 1
ATOM 2489 C C . LYS A 1 317 ? -10.688 -26.346 2.954 1.00 63.69 317 LYS A C 1
ATOM 2491 O O . LYS A 1 317 ? -11.793 -26.575 2.475 1.00 63.69 317 LYS A O 1
ATOM 2496 N N . LEU A 1 318 ? -10.464 -26.321 4.268 1.00 68.75 318 LEU A N 1
ATOM 2497 C CA . LEU A 1 318 ? -11.501 -26.590 5.263 1.00 68.75 318 LEU A CA 1
ATOM 2498 C C . LEU A 1 318 ? -12.618 -25.535 5.220 1.00 68.75 318 LEU A C 1
ATOM 2500 O O . LEU A 1 318 ? -13.795 -25.878 5.248 1.00 68.75 318 LEU A O 1
ATOM 2504 N N . ILE A 1 319 ? -12.271 -24.252 5.084 1.00 62.75 319 ILE A N 1
ATOM 2505 C CA . ILE A 1 319 ? -13.240 -23.161 4.908 1.00 62.75 319 ILE A CA 1
ATOM 2506 C C . ILE A 1 319 ? -14.040 -23.347 3.616 1.00 62.75 319 ILE A C 1
ATOM 2508 O O . ILE A 1 319 ? -15.245 -23.096 3.612 1.00 62.75 319 ILE A O 1
ATOM 2512 N N . GLN A 1 320 ? -13.402 -23.788 2.529 1.00 62.91 320 GLN A N 1
ATOM 2513 C CA . GLN A 1 320 ? -14.094 -24.078 1.276 1.00 62.91 320 GLN A CA 1
ATOM 2514 C C . GLN A 1 320 ? -15.059 -25.256 1.430 1.00 62.91 320 GLN A C 1
ATOM 2516 O O . GLN A 1 320 ? -16.189 -25.175 0.961 1.00 62.91 320 GLN A O 1
ATOM 2521 N N . GLU A 1 321 ? -14.648 -26.313 2.127 1.00 70.69 321 GLU A N 1
ATOM 2522 C CA . GLU A 1 321 ? -15.498 -27.465 2.421 1.00 70.69 321 GLU A CA 1
ATOM 2523 C C . GLU A 1 321 ? -16.705 -27.062 3.277 1.00 70.69 321 GLU A C 1
ATOM 2525 O O . GLU A 1 321 ? -17.845 -27.361 2.931 1.00 70.69 321 GLU A O 1
ATOM 2530 N N . ILE A 1 322 ? -16.484 -26.275 4.332 1.00 72.88 322 ILE A N 1
ATOM 2531 C CA . ILE A 1 322 ? -17.557 -25.733 5.175 1.00 72.88 322 ILE A CA 1
ATOM 2532 C C . ILE A 1 322 ? -18.487 -24.825 4.364 1.00 72.88 322 ILE A C 1
ATOM 2534 O O . ILE A 1 322 ? -19.701 -24.890 4.535 1.00 72.88 322 ILE A O 1
ATOM 2538 N N . ARG A 1 323 ? -17.956 -23.994 3.458 1.00 62.59 323 ARG A N 1
ATOM 2539 C CA . ARG A 1 323 ? -18.774 -23.181 2.544 1.00 62.59 323 ARG A CA 1
ATOM 2540 C C . ARG A 1 323 ? -19.612 -24.046 1.615 1.00 62.59 323 ARG A C 1
ATOM 2542 O O . ARG A 1 323 ? -20.799 -23.780 1.495 1.00 62.59 323 ARG A O 1
ATOM 2549 N N . ASN A 1 324 ? -19.036 -25.082 1.013 1.00 69.81 324 ASN A N 1
ATOM 2550 C CA . ASN A 1 324 ? -19.766 -26.006 0.147 1.00 69.81 324 ASN A CA 1
ATOM 2551 C C . ASN A 1 324 ? -20.883 -26.719 0.926 1.00 69.81 324 ASN A C 1
ATOM 2553 O O . ASN A 1 324 ? -21.994 -26.861 0.424 1.00 69.81 324 ASN A O 1
ATOM 2557 N N . GLN A 1 325 ? -20.617 -27.112 2.174 1.00 72.00 325 GLN A N 1
ATOM 2558 C CA . GLN A 1 325 ? -21.609 -27.716 3.064 1.00 72.00 325 GLN A CA 1
ATOM 2559 C C . GLN A 1 325 ? -22.694 -26.721 3.490 1.00 72.00 325 GLN A C 1
ATOM 2561 O O . GLN A 1 325 ? -23.866 -27.082 3.530 1.00 72.00 325 GLN A O 1
ATOM 2566 N N . LEU A 1 326 ? -22.335 -25.463 3.764 1.00 66.19 326 LEU A N 1
ATOM 2567 C CA . LEU A 1 326 ? -23.285 -24.391 4.066 1.00 66.19 326 LEU A CA 1
ATOM 2568 C C . LEU A 1 326 ? -24.141 -24.030 2.851 1.00 66.19 326 LEU A C 1
ATOM 2570 O O . LEU A 1 326 ? -25.333 -23.813 3.013 1.00 66.19 326 LEU A O 1
ATOM 2574 N N . GLU A 1 327 ? -23.576 -23.997 1.644 1.00 65.94 327 GLU A N 1
ATOM 2575 C CA . GLU A 1 327 ? -24.325 -23.788 0.400 1.00 65.94 327 GLU A CA 1
ATOM 2576 C C . GLU A 1 327 ? -25.251 -24.972 0.100 1.00 65.94 327 GLU A C 1
ATOM 2578 O O . GLU A 1 327 ? -26.404 -24.766 -0.277 1.00 65.94 327 GLU A O 1
ATOM 2583 N N . ALA A 1 328 ? -24.796 -26.205 0.341 1.00 67.81 328 ALA A N 1
ATOM 2584 C CA . ALA A 1 328 ? -25.630 -27.399 0.234 1.00 67.81 328 ALA A CA 1
ATOM 2585 C C . ALA A 1 328 ? -26.769 -27.402 1.272 1.00 67.81 328 ALA A C 1
ATOM 2587 O O . ALA A 1 328 ? -27.893 -27.789 0.954 1.00 67.81 328 ALA A O 1
ATOM 2588 N N . ALA A 1 329 ? -26.502 -26.929 2.494 1.00 67.25 329 ALA A N 1
ATOM 2589 C CA . ALA A 1 329 ? -27.488 -26.803 3.567 1.00 67.25 329 ALA A CA 1
ATOM 2590 C C . ALA A 1 329 ? -28.441 -25.607 3.381 1.00 67.25 329 ALA A C 1
ATOM 2592 O O . ALA A 1 329 ? -29.591 -25.673 3.810 1.00 67.25 329 ALA A O 1
ATOM 2593 N N . ALA A 1 330 ? -27.995 -24.532 2.724 1.00 57.34 330 ALA A N 1
ATOM 2594 C CA . ALA A 1 330 ? -28.803 -23.352 2.412 1.00 57.34 330 ALA A CA 1
ATOM 2595 C C . ALA A 1 330 ? -29.844 -23.607 1.301 1.00 57.34 330 ALA A C 1
ATOM 2597 O O . ALA A 1 330 ? -30.712 -22.763 1.072 1.00 57.34 330 ALA A O 1
ATOM 2598 N N . GLY A 1 331 ? -29.801 -24.778 0.652 1.00 57.56 331 GLY A N 1
ATOM 2599 C CA . GLY A 1 331 ? -30.743 -25.181 -0.389 1.00 57.56 331 GLY A CA 1
ATOM 2600 C C . GLY A 1 331 ? -30.525 -24.453 -1.726 1.00 57.56 331 GLY A C 1
ATOM 2601 O O . GLY A 1 331 ? -29.599 -23.653 -1.873 1.00 57.56 331 GLY A O 1
ATOM 2602 N N . PRO A 1 332 ? -31.352 -24.731 -2.753 1.00 57.06 332 PRO A N 1
ATOM 2603 C CA . PRO A 1 332 ? -31.220 -24.081 -4.054 1.00 57.06 332 PRO A CA 1
ATOM 2604 C C . PRO A 1 332 ? -31.403 -22.566 -3.915 1.00 57.06 332 PRO A C 1
ATOM 2606 O O . PRO A 1 332 ? -32.347 -22.109 -3.270 1.00 57.06 332 PRO A O 1
ATOM 2609 N N . LYS A 1 333 ? -30.513 -21.788 -4.551 1.00 51.84 333 LYS A N 1
ATOM 2610 C CA . LYS A 1 333 ? -30.590 -20.319 -4.597 1.00 51.84 333 LYS A CA 1
ATOM 2611 C C . LYS A 1 333 ? -31.988 -19.901 -5.050 1.00 51.84 333 LYS A C 1
ATOM 2613 O O . LYS A 1 333 ? -32.349 -20.072 -6.214 1.00 51.84 333 LYS A O 1
ATOM 2618 N N . ILE A 1 334 ? -32.776 -19.361 -4.124 1.00 48.28 334 ILE A N 1
ATOM 2619 C CA . ILE A 1 334 ? -34.063 -18.756 -4.449 1.00 48.28 334 ILE A CA 1
ATOM 2620 C C . ILE A 1 334 ? -33.745 -17.488 -5.234 1.00 48.28 334 ILE A C 1
ATOM 2622 O O . ILE A 1 334 ? -33.236 -16.513 -4.686 1.00 48.28 334 ILE A O 1
ATOM 2626 N N . ASP A 1 335 ? -34.022 -17.534 -6.530 1.00 40.44 335 ASP A N 1
ATOM 2627 C CA . ASP A 1 335 ? -33.910 -16.405 -7.438 1.00 40.44 335 ASP A CA 1
ATOM 2628 C C . ASP A 1 335 ? -34.940 -15.342 -7.022 1.00 40.44 335 ASP A C 1
ATOM 2630 O O . ASP A 1 335 ? -36.126 -15.414 -7.356 1.00 40.44 335 ASP A O 1
ATOM 2634 N N . THR A 1 336 ? -34.509 -14.373 -6.214 1.00 46.25 336 THR A N 1
ATOM 2635 C CA . THR A 1 336 ? -35.357 -13.281 -5.711 1.00 46.25 336 THR A CA 1
ATOM 2636 C C . THR A 1 336 ? -35.880 -12.382 -6.832 1.00 46.25 336 THR A C 1
ATOM 2638 O O . THR A 1 336 ? -36.831 -11.641 -6.603 1.00 46.25 336 THR A O 1
ATOM 2641 N N . SER A 1 337 ? -35.355 -12.511 -8.057 1.00 45.06 337 SER A N 1
ATOM 2642 C CA . SER A 1 337 ? -35.880 -11.852 -9.257 1.00 45.06 337 SER A CA 1
ATOM 2643 C C . SER A 1 337 ? -37.208 -12.442 -9.766 1.00 45.06 337 SER A C 1
ATOM 2645 O O . SER A 1 337 ? -37.917 -11.784 -10.524 1.00 45.06 337 SER A O 1
ATOM 2647 N N . LYS A 1 338 ? -37.585 -13.658 -9.333 1.00 43.31 338 LYS A N 1
ATOM 2648 C CA . LYS A 1 338 ? -38.808 -14.360 -9.776 1.00 43.31 338 LYS A CA 1
ATOM 2649 C C . LYS A 1 338 ? -39.965 -14.315 -8.780 1.00 43.31 338 LYS A C 1
ATOM 2651 O O . LYS A 1 338 ? -41.035 -14.852 -9.070 1.00 43.31 338 LYS A O 1
ATOM 2656 N N . LYS A 1 339 ? -39.801 -13.671 -7.619 1.00 42.00 339 LYS A N 1
ATOM 2657 C CA . LYS A 1 339 ? -40.936 -13.402 -6.727 1.00 42.00 339 LYS A CA 1
ATOM 2658 C C . LYS A 1 339 ? -41.758 -12.252 -7.301 1.00 42.00 339 LYS A C 1
ATOM 2660 O O . LYS A 1 339 ? -41.536 -11.090 -6.978 1.00 42.00 339 LYS A O 1
ATOM 2665 N N . VAL A 1 340 ? -42.741 -12.598 -8.129 1.00 38.62 340 VAL A N 1
ATOM 2666 C CA . VAL A 1 340 ? -43.920 -11.753 -8.324 1.00 38.62 340 VAL A CA 1
ATOM 2667 C C . VAL A 1 340 ? -44.504 -11.511 -6.934 1.00 38.62 340 VAL A C 1
ATOM 2669 O O . VAL A 1 340 ? -44.933 -12.448 -6.260 1.00 38.62 340 VAL A O 1
ATOM 2672 N N . ILE A 1 341 ? -44.449 -10.262 -6.480 1.00 39.09 341 ILE A N 1
ATOM 2673 C CA . ILE A 1 341 ? -45.177 -9.806 -5.301 1.00 39.09 341 ILE A CA 1
ATOM 2674 C C . ILE A 1 341 ? -46.659 -9.935 -5.662 1.00 39.09 341 ILE A C 1
ATOM 2676 O O . ILE A 1 341 ? -47.214 -9.082 -6.350 1.00 39.09 341 ILE A O 1
ATOM 2680 N N . VAL A 1 342 ? -47.287 -11.040 -5.268 1.00 37.22 342 VAL A N 1
ATOM 2681 C CA . VAL A 1 342 ? -48.744 -11.152 -5.292 1.00 37.22 342 VAL A CA 1
ATOM 2682 C C . VAL A 1 342 ? -49.233 -10.428 -4.048 1.00 37.22 342 VAL A C 1
ATOM 2684 O O . VAL A 1 342 ? -49.098 -10.934 -2.937 1.00 37.22 342 VAL A O 1
ATOM 2687 N N . PHE A 1 343 ? -49.744 -9.213 -4.234 1.00 35.25 343 PHE A N 1
ATOM 2688 C CA . PHE A 1 343 ? -50.595 -8.586 -3.233 1.00 35.25 343 PHE A CA 1
ATOM 2689 C C . PHE A 1 343 ? -51.926 -9.343 -3.233 1.00 35.25 343 PHE A C 1
ATOM 2691 O O . PHE A 1 343 ? -52.658 -9.297 -4.222 1.00 35.25 343 PHE A O 1
ATOM 2698 N N . SER A 1 344 ? -52.197 -10.068 -2.151 1.00 38.75 344 SER A N 1
ATOM 2699 C CA . SER A 1 344 ? -53.532 -10.556 -1.791 1.00 38.75 344 SER A CA 1
ATOM 2700 C C . SER A 1 344 ? -54.066 -9.751 -0.624 1.00 38.75 344 SER A C 1
ATOM 2702 O O . SER A 1 344 ? -53.282 -9.622 0.349 1.00 38.75 344 SER A O 1
#